Protein AF-A0A5N5F5A5-F1 (afdb_monomer)

Foldseek 3Di:
DQCDPDPVCRVVHFKDWDDKDKDACLVPVCVVLCWDFDADPVGDTDTDHDDDPCVVVVVVVVVVCVPPPCQLLVVLCVVPNCPDPCSVVSSVLLCLQVQVAAAQDWDWDWDADPSRMIMTTIMGGHHRGNDNPPNVVPSVCPPPPDPPPPPCCVVCVVVVDPPPPDDDDDCVVVPD

Organism: NCBI:txid2448454

Structure (mmCIF, N/CA/C/O backbone):
data_AF-A0A5N5F5A5-F1
#
_entry.id   AF-A0A5N5F5A5-F1
#
loop_
_atom_site.group_PDB
_atom_site.id
_atom_site.type_symbol
_atom_site.label_atom_id
_atom_site.label_alt_id
_atom_site.label_comp_id
_atom_site.label_asym_id
_atom_site.label_entity_id
_atom_site.label_seq_id
_atom_site.pdbx_PDB_ins_code
_atom_site.Cartn_x
_atom_site.Cartn_y
_atom_site.Cartn_z
_atom_site.occupancy
_atom_site.B_iso_or_equiv
_atom_site.auth_seq_id
_atom_site.auth_comp_id
_atom_site.auth_asym_id
_atom_site.auth_atom_id
_atom_site.pdbx_PDB_model_num
ATOM 1 N N . MET A 1 1 ? -4.852 -4.188 16.253 1.00 82.94 1 MET A N 1
ATOM 2 C CA . MET A 1 1 ? -4.417 -5.367 15.473 1.00 82.94 1 MET A CA 1
ATOM 3 C C . MET A 1 1 ? -4.987 -5.280 14.062 1.00 82.94 1 MET A C 1
ATOM 5 O O . MET A 1 1 ? -6.160 -4.967 13.916 1.00 82.94 1 MET A O 1
ATOM 9 N N . LEU A 1 2 ? -4.177 -5.497 13.022 1.00 88.19 2 LEU A N 1
ATOM 10 C CA . LEU A 1 2 ? -4.609 -5.286 11.635 1.00 88.19 2 LEU A CA 1
ATOM 11 C C . LEU A 1 2 ? -5.570 -6.385 11.146 1.00 88.19 2 LEU A C 1
ATOM 13 O O . LEU A 1 2 ? -6.682 -6.083 10.721 1.00 88.19 2 LEU A O 1
ATOM 17 N N . PHE A 1 3 ? -5.177 -7.649 11.290 1.00 91.38 3 PHE A N 1
ATOM 18 C CA . PHE A 1 3 ? -5.987 -8.842 11.024 1.00 91.38 3 PHE A CA 1
ATOM 19 C C . PHE A 1 3 ? -5.555 -9.975 11.968 1.00 91.38 3 PHE A C 1
ATOM 21 O O . PHE A 1 3 ? -4.498 -9.892 12.591 1.00 91.38 3 PHE A O 1
ATOM 28 N N . T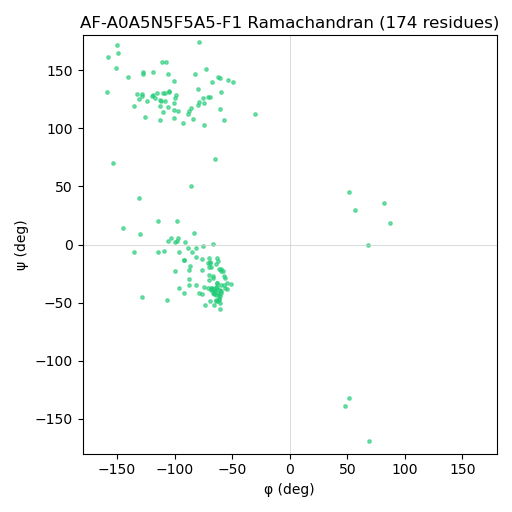HR A 1 4 ? -6.373 -11.021 12.097 1.00 92.19 4 THR A N 1
ATOM 29 C CA . THR A 1 4 ? -6.066 -12.204 12.916 1.00 92.19 4 THR A CA 1
ATOM 30 C C . THR A 1 4 ? -6.748 -13.449 12.362 1.00 92.19 4 THR A C 1
ATOM 32 O O . THR A 1 4 ? -7.810 -13.353 11.747 1.00 92.19 4 THR A O 1
ATOM 35 N N . ASN A 1 5 ? -6.154 -14.615 12.605 1.00 92.56 5 ASN A N 1
ATOM 36 C CA . ASN A 1 5 ? -6.784 -15.922 12.415 1.00 92.56 5 ASN A CA 1
ATOM 37 C C . ASN A 1 5 ? -7.380 -16.487 13.723 1.00 92.56 5 ASN A C 1
ATOM 39 O O . ASN A 1 5 ? -8.069 -17.504 13.683 1.00 92.56 5 ASN A O 1
ATOM 43 N N . ASN A 1 6 ? -7.156 -15.836 14.870 1.00 94.56 6 ASN A N 1
ATOM 44 C CA . ASN A 1 6 ? -7.717 -16.243 16.154 1.00 94.56 6 ASN A CA 1
ATOM 45 C C . ASN A 1 6 ? -9.125 -15.654 16.344 1.00 94.56 6 ASN A C 1
ATOM 47 O O . ASN A 1 6 ? -9.296 -14.436 16.432 1.00 94.56 6 ASN A O 1
ATOM 51 N N . ARG A 1 7 ? -10.138 -16.524 16.460 1.00 91.94 7 ARG A N 1
ATOM 52 C CA . ARG A 1 7 ? -11.545 -16.119 16.625 1.00 91.94 7 ARG A CA 1
ATOM 53 C C . ARG A 1 7 ? -11.785 -15.280 17.880 1.00 91.94 7 ARG A C 1
ATOM 55 O O . ARG A 1 7 ? -12.589 -14.356 17.826 1.00 91.94 7 ARG A O 1
ATOM 62 N N . THR A 1 8 ? -11.074 -15.539 18.980 1.00 96.19 8 THR A N 1
ATOM 63 C CA . THR A 1 8 ? -11.267 -14.779 20.229 1.00 96.19 8 THR A CA 1
ATOM 64 C C . THR A 1 8 ? -10.834 -13.319 20.083 1.00 96.19 8 THR A C 1
ATOM 66 O O . THR A 1 8 ? -11.400 -12.431 20.717 1.00 96.19 8 THR A O 1
ATOM 69 N N . LEU A 1 9 ? -9.893 -13.045 19.176 1.00 95.06 9 LEU A N 1
ATOM 70 C CA . LEU A 1 9 ? -9.369 -11.709 18.903 1.00 95.06 9 LEU A CA 1
ATOM 71 C C . LEU A 1 9 ? -10.034 -11.030 17.692 1.00 95.06 9 LEU A C 1
ATOM 73 O O . LEU A 1 9 ? -9.621 -9.936 17.304 1.00 95.06 9 LEU A O 1
ATOM 77 N N . GLN A 1 10 ? -11.070 -11.634 17.093 1.00 92.00 10 GLN A N 1
ATOM 78 C CA . GLN A 1 10 ? -11.734 -11.108 15.891 1.00 92.00 10 GLN A CA 1
ATOM 79 C C . GLN A 1 10 ? -12.221 -9.663 16.074 1.00 92.00 10 GLN A C 1
ATOM 81 O O . GLN A 1 10 ? -12.096 -8.849 15.161 1.00 92.00 10 GLN A O 1
ATOM 86 N N . HIS A 1 11 ? -12.726 -9.330 17.263 1.00 91.12 11 HIS A N 1
ATOM 87 C CA . HIS A 1 11 ? -13.224 -7.995 17.608 1.00 91.12 11 HIS A CA 1
ATOM 88 C C . HIS A 1 11 ? -12.145 -6.894 17.533 1.00 91.12 11 HIS A C 1
ATOM 90 O O . HIS A 1 11 ? -12.464 -5.714 17.389 1.00 91.12 11 HIS A O 1
ATOM 96 N N . GLN A 1 12 ? -10.861 -7.259 17.604 1.00 93.44 12 GLN A N 1
ATOM 97 C CA . GLN A 1 12 ? -9.744 -6.313 17.541 1.00 93.44 12 GLN A CA 1
ATOM 98 C C . GLN A 1 12 ? -9.206 -6.094 16.121 1.00 93.44 12 GLN A C 1
ATOM 100 O O . GLN A 1 12 ? -8.416 -5.164 15.919 1.00 93.44 12 GLN A O 1
ATOM 105 N N . ALA A 1 13 ? -9.585 -6.938 15.155 1.00 95.44 13 ALA A N 1
ATOM 106 C CA . ALA A 1 13 ? -9.135 -6.823 13.772 1.00 95.44 13 ALA A CA 1
ATOM 107 C C . ALA A 1 13 ? -9.699 -5.555 13.110 1.00 95.44 13 ALA A C 1
ATOM 109 O O . ALA A 1 13 ? -10.863 -5.197 13.294 1.00 95.44 13 ALA A O 1
ATOM 110 N N . LYS A 1 14 ? -8.867 -4.874 12.317 1.00 95.75 14 LYS A N 1
ATOM 111 C CA . LYS A 1 14 ? -9.276 -3.721 11.500 1.00 95.75 14 LYS A CA 1
ATOM 112 C C . LYS A 1 14 ? -9.801 -4.171 10.131 1.00 95.75 14 LYS A C 1
ATOM 114 O O . LYS A 1 14 ? -10.740 -3.573 9.611 1.00 95.75 14 LYS A O 1
ATOM 119 N N . LEU A 1 15 ? -9.221 -5.232 9.569 1.00 96.25 15 LEU A N 1
ATOM 120 C CA . LEU A 1 15 ? -9.485 -5.708 8.213 1.00 96.25 15 LEU A CA 1
ATOM 121 C C . LEU A 1 15 ? -9.850 -7.197 8.192 1.00 96.25 15 LEU A C 1
ATOM 123 O O . LEU A 1 15 ? -9.327 -7.996 8.971 1.00 96.25 15 LEU A O 1
ATOM 127 N N . LYS A 1 16 ? -10.701 -7.578 7.237 1.00 94.94 16 LYS A N 1
ATOM 128 C CA . LYS A 1 16 ? -11.018 -8.968 6.891 1.00 94.94 16 LYS A CA 1
ATOM 129 C C . LYS A 1 16 ? -10.621 -9.256 5.451 1.00 94.94 16 LYS A C 1
ATOM 131 O O . LYS A 1 16 ? -11.021 -8.533 4.541 1.00 94.94 16 LYS A O 1
ATOM 136 N N . LEU A 1 17 ? -9.860 -10.327 5.244 1.00 94.69 17 LEU A N 1
ATOM 137 C CA . LEU A 1 17 ? -9.525 -10.804 3.905 1.00 94.69 17 LEU A CA 1
ATOM 138 C C . LEU A 1 17 ? -10.783 -11.379 3.242 1.00 94.69 17 LEU A C 1
ATOM 140 O O . LEU A 1 17 ? -11.449 -12.235 3.827 1.00 94.69 17 LEU A O 1
ATOM 144 N N . LYS A 1 18 ? -11.112 -10.909 2.036 1.00 94.12 18 LYS A N 1
ATOM 145 C CA . LYS A 1 18 ? -12.242 -11.421 1.244 1.00 94.12 18 LYS A CA 1
ATOM 146 C C . LYS A 1 18 ? -11.757 -12.256 0.072 1.00 94.12 18 LYS A C 1
ATOM 148 O O . LYS A 1 18 ? -12.238 -13.367 -0.116 1.00 94.12 18 LYS A O 1
ATOM 153 N N . HIS A 1 19 ? -10.788 -11.732 -0.674 1.00 90.25 19 HIS A N 1
ATOM 154 C CA . HIS A 1 19 ? -10.215 -12.409 -1.832 1.00 90.25 19 HIS A CA 1
ATOM 155 C C . HIS A 1 19 ? -8.710 -12.184 -1.890 1.00 90.25 19 HIS A C 1
ATOM 157 O O . HIS A 1 19 ? -8.223 -11.099 -1.571 1.00 90.25 19 HIS A O 1
ATOM 163 N N . LEU A 1 20 ? -7.996 -13.214 -2.327 1.00 88.25 20 LEU A N 1
ATOM 164 C CA . LEU A 1 20 ? -6.569 -13.188 -2.601 1.00 88.25 20 LEU A CA 1
ATOM 165 C C . LEU A 1 20 ? -6.358 -13.905 -3.930 1.00 88.25 20 LEU A C 1
ATOM 167 O O . LEU A 1 20 ? -6.663 -15.089 -4.044 1.00 88.25 20 LEU A O 1
ATOM 171 N N . VAL A 1 21 ? -5.825 -13.194 -4.916 1.00 83.94 21 VAL A N 1
ATOM 172 C CA . VAL A 1 21 ? -5.371 -13.782 -6.174 1.00 83.94 21 VAL A CA 1
ATOM 173 C C . VAL A 1 21 ? -3.918 -13.395 -6.362 1.00 83.94 21 VAL A C 1
ATOM 175 O O . VAL A 1 21 ? -3.568 -12.213 -6.355 1.00 83.94 21 VAL A O 1
ATOM 178 N N . ARG A 1 22 ? -3.068 -14.404 -6.520 1.00 79.81 22 ARG A N 1
ATOM 179 C CA . ARG A 1 22 ? -1.652 -14.230 -6.812 1.00 79.81 22 ARG A CA 1
ATOM 180 C C . ARG A 1 22 ? -1.355 -14.836 -8.167 1.00 79.81 22 ARG A C 1
ATOM 182 O O . ARG A 1 22 ? -1.598 -16.020 -8.378 1.00 79.81 22 ARG A O 1
ATOM 189 N N . THR A 1 23 ? -0.766 -14.028 -9.032 1.00 72.50 23 THR A N 1
ATOM 190 C CA . THR A 1 23 ? -0.335 -14.443 -10.360 1.00 72.50 23 THR A CA 1
ATOM 191 C C . THR A 1 23 ? 1.181 -14.341 -10.439 1.00 72.50 23 THR A C 1
ATOM 193 O O . THR A 1 23 ? 1.779 -13.325 -10.073 1.00 72.50 23 THR A O 1
ATOM 196 N N . HIS A 1 24 ? 1.812 -15.415 -10.903 1.00 71.31 24 HIS A N 1
ATOM 197 C CA . HIS A 1 24 ? 3.245 -15.484 -11.144 1.00 71.31 24 HIS A CA 1
ATOM 198 C C . HIS A 1 24 ? 3.473 -15.922 -12.585 1.00 71.31 24 HIS A C 1
ATOM 200 O O . HIS A 1 24 ? 3.212 -17.074 -12.917 1.00 71.31 24 HIS A O 1
ATOM 206 N N . ILE A 1 25 ? 3.960 -15.010 -13.425 1.00 64.69 25 ILE A N 1
ATOM 207 C CA . ILE A 1 25 ? 4.274 -15.296 -14.834 1.00 64.69 25 ILE A CA 1
ATOM 208 C C . ILE A 1 25 ? 5.771 -15.182 -15.126 1.00 64.69 25 ILE A C 1
ATOM 210 O O . ILE A 1 25 ? 6.162 -15.041 -16.275 1.00 64.69 25 ILE A O 1
ATOM 214 N N . GLY A 1 26 ? 6.620 -15.271 -14.097 1.00 59.47 26 GLY A N 1
ATOM 215 C CA . GLY A 1 26 ? 8.073 -15.164 -14.255 1.00 59.47 26 GLY A CA 1
ATOM 216 C C . GLY A 1 26 ? 8.711 -16.257 -15.124 1.00 59.47 26 GLY A C 1
ATOM 217 O O . GLY A 1 26 ? 9.851 -16.094 -15.527 1.00 59.47 26 GLY A O 1
ATOM 218 N N . SER A 1 27 ? 7.992 -17.347 -15.416 1.00 66.56 27 SER A N 1
ATOM 219 C CA . SER A 1 27 ? 8.418 -18.421 -16.328 1.00 66.56 27 SER A CA 1
ATOM 220 C C . SER A 1 27 ? 7.844 -18.293 -17.743 1.00 66.56 27 SER A C 1
ATOM 222 O O . SER A 1 27 ? 7.992 -19.208 -18.542 1.00 66.56 27 SER A O 1
ATOM 224 N N . SER A 1 28 ? 7.087 -17.233 -18.032 1.00 59.84 28 SER A N 1
ATOM 225 C CA . SER A 1 28 ? 6.534 -16.996 -19.362 1.00 59.84 28 SER A CA 1
ATOM 226 C C . SER A 1 28 ? 7.558 -16.233 -20.182 1.00 59.84 28 SER A C 1
ATOM 228 O O . SER A 1 28 ? 7.805 -15.064 -19.886 1.00 59.84 28 SER A O 1
ATOM 230 N N . ASP A 1 29 ? 8.085 -16.850 -21.236 1.00 63.00 29 ASP A N 1
ATOM 231 C CA . ASP A 1 29 ? 9.015 -16.189 -22.158 1.00 63.00 29 ASP A CA 1
ATOM 232 C C . ASP A 1 29 ? 8.395 -14.913 -22.731 1.00 63.00 29 ASP A C 1
ATOM 234 O O . ASP A 1 29 ? 9.036 -13.878 -22.757 1.00 63.00 29 ASP A O 1
ATOM 238 N N . LYS A 1 30 ? 7.087 -14.910 -23.018 1.00 55.66 30 LYS A N 1
ATOM 239 C CA . LYS A 1 30 ? 6.364 -13.699 -23.452 1.00 55.66 30 LYS A CA 1
ATOM 240 C C . LYS A 1 30 ? 6.343 -12.582 -22.404 1.00 55.66 30 LYS A C 1
ATOM 242 O O . LYS A 1 30 ? 6.286 -11.413 -22.765 1.00 55.66 30 LYS A O 1
ATOM 247 N N . ALA A 1 31 ? 6.306 -12.924 -21.114 1.00 54.09 31 ALA A N 1
ATOM 248 C CA . ALA A 1 31 ? 6.349 -11.941 -20.030 1.00 54.09 31 ALA A CA 1
ATOM 249 C C . ALA A 1 31 ? 7.785 -11.492 -19.743 1.00 54.09 31 ALA A C 1
ATOM 251 O O . ALA A 1 31 ? 8.004 -10.327 -19.446 1.00 54.09 31 ALA A O 1
ATOM 252 N N . TYR A 1 32 ? 8.756 -12.395 -19.874 1.00 52.00 32 TYR A N 1
ATOM 253 C CA . TYR A 1 32 ? 10.173 -12.062 -19.847 1.00 52.00 32 TYR A CA 1
ATOM 254 C C . TYR A 1 32 ? 10.505 -11.092 -20.988 1.00 52.00 32 TYR A C 1
ATOM 256 O O . TYR A 1 32 ? 10.994 -9.999 -20.739 1.00 52.00 32 TYR A O 1
ATOM 264 N N . GLU A 1 33 ? 10.100 -11.418 -22.214 1.00 53.03 33 GLU A N 1
ATOM 265 C CA . GLU A 1 33 ? 10.315 -10.637 -23.432 1.0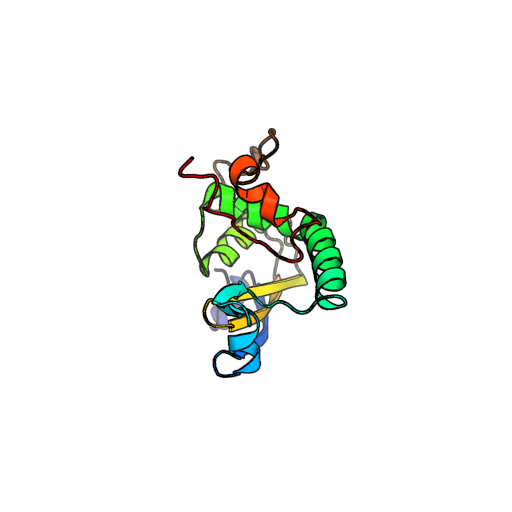0 53.03 33 GLU A CA 1
ATOM 266 C C . GLU A 1 33 ? 9.505 -9.335 -23.502 1.00 53.03 33 GLU A C 1
ATOM 268 O O . GLU A 1 33 ? 9.764 -8.495 -24.365 1.00 53.03 33 GLU A O 1
ATOM 273 N N . CYS A 1 34 ? 8.526 -9.122 -22.614 1.00 50.00 34 CYS A N 1
ATOM 274 C CA . CYS A 1 34 ? 7.696 -7.918 -22.678 1.00 50.00 34 CYS A CA 1
ATOM 275 C C . CYS A 1 34 ? 8.467 -6.647 -22.305 1.00 50.00 34 CYS A C 1
ATOM 277 O O . CYS A 1 34 ? 7.962 -5.552 -22.531 1.00 50.00 34 CYS A O 1
ATOM 279 N N . CYS A 1 35 ? 9.643 -6.778 -21.684 1.00 46.34 35 CYS A N 1
ATOM 280 C CA . CYS A 1 35 ? 10.524 -5.661 -21.371 1.00 46.34 35 CYS A CA 1
ATOM 281 C C . CYS A 1 35 ? 11.979 -6.147 -21.288 1.00 46.34 35 CYS A C 1
ATOM 283 O O . CYS A 1 35 ? 12.561 -6.230 -20.206 1.00 46.34 35 CYS A O 1
ATOM 285 N N . ILE A 1 36 ? 12.551 -6.499 -22.439 1.00 46.38 36 ILE A N 1
ATOM 286 C CA . ILE A 1 36 ? 13.969 -6.860 -22.580 1.00 46.38 36 ILE A CA 1
ATOM 287 C C . ILE A 1 36 ? 14.683 -5.899 -23.519 1.00 46.38 36 ILE A C 1
ATOM 289 O O . ILE A 1 36 ? 14.088 -5.348 -24.450 1.00 46.38 36 ILE A O 1
ATOM 293 N N . GLN A 1 37 ? 15.967 -5.706 -23.234 1.00 52.06 37 GLN A N 1
ATOM 294 C CA . GLN A 1 37 ? 16.895 -4.988 -24.088 1.00 52.06 37 GLN A CA 1
ATOM 295 C C . GLN A 1 37 ? 17.339 -5.945 -25.202 1.00 52.06 37 GLN A C 1
ATOM 297 O O . GLN A 1 37 ? 17.859 -7.021 -24.9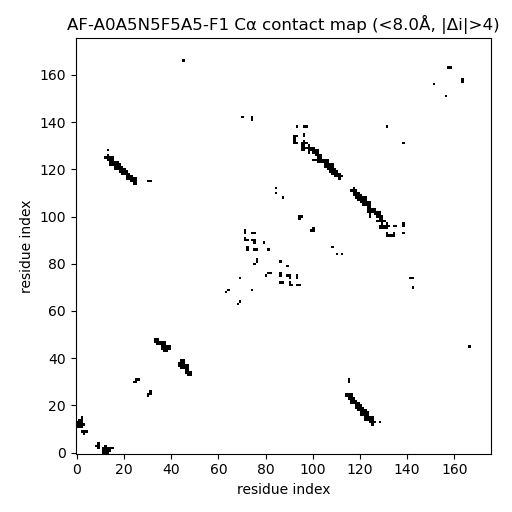18 1.00 52.06 37 GLN A O 1
ATOM 302 N N . LEU A 1 38 ? 17.080 -5.585 -26.452 1.00 53.69 38 LEU A N 1
ATOM 303 C CA . LEU A 1 38 ? 17.397 -6.364 -27.645 1.00 53.69 38 LEU A CA 1
ATOM 304 C C . LEU A 1 38 ? 18.186 -5.504 -28.622 1.00 53.69 38 LEU A C 1
ATOM 306 O O . LEU A 1 38 ? 17.949 -4.305 -28.724 1.00 53.69 38 LEU A O 1
ATOM 310 N N . GLU A 1 39 ? 19.095 -6.135 -29.349 1.00 60.06 39 GLU A N 1
ATOM 311 C CA . GLU A 1 39 ? 19.836 -5.515 -30.441 1.00 60.06 39 GLU A CA 1
ATOM 312 C C . GLU A 1 39 ? 18.961 -5.487 -31.706 1.00 60.06 39 GLU A C 1
ATOM 314 O O . GLU A 1 39 ? 18.270 -6.464 -32.015 1.00 60.06 39 GLU A O 1
ATOM 319 N N . ASP A 1 40 ? 18.909 -4.347 -32.392 1.00 57.03 40 ASP A N 1
ATOM 320 C CA . ASP A 1 40 ? 18.217 -4.212 -33.669 1.00 57.03 40 ASP A CA 1
ATOM 321 C C . ASP A 1 40 ? 19.045 -4.785 -34.832 1.00 57.03 40 ASP A C 1
ATOM 323 O O . ASP A 1 40 ? 20.197 -5.188 -34.679 1.00 57.03 40 ASP A O 1
ATOM 327 N N . GLU A 1 41 ? 18.448 -4.824 -36.024 1.00 60.09 41 GLU A N 1
ATOM 328 C CA . GLU A 1 41 ? 19.088 -5.352 -37.240 1.00 60.09 41 GLU A CA 1
ATOM 329 C C . GLU A 1 41 ? 20.336 -4.559 -37.673 1.00 60.09 41 GLU A C 1
ATOM 331 O O . GLU A 1 41 ? 21.079 -5.001 -38.545 1.00 60.09 41 GLU A O 1
ATOM 336 N N . SER A 1 42 ? 20.571 -3.387 -37.079 1.00 62.84 42 SER A N 1
ATOM 337 C CA . SER A 1 42 ? 21.735 -2.535 -37.323 1.00 62.84 42 SER A CA 1
ATOM 338 C C . SER A 1 42 ? 22.789 -2.621 -36.209 1.00 62.84 42 SER A C 1
ATOM 340 O O . SER A 1 42 ? 23.776 -1.889 -36.271 1.00 62.84 42 SER A O 1
ATOM 342 N N . GLY A 1 43 ? 22.619 -3.510 -35.222 1.00 60.19 43 GLY A N 1
ATOM 343 C CA . GLY A 1 43 ? 23.584 -3.724 -34.139 1.00 60.19 43 GLY A CA 1
ATOM 344 C C . GLY A 1 43 ? 23.409 -2.802 -32.923 1.00 60.19 43 GLY A C 1
ATOM 345 O O . GLY A 1 43 ? 24.344 -2.615 -32.146 1.00 60.19 43 GLY A O 1
ATOM 346 N N . TYR A 1 44 ? 22.245 -2.165 -32.746 1.00 46.78 44 TYR A N 1
ATOM 347 C CA . TYR A 1 44 ? 22.011 -1.225 -31.641 1.00 46.78 44 TYR A CA 1
ATOM 348 C C . TYR A 1 44 ? 21.032 -1.769 -30.594 1.00 46.78 44 TYR A C 1
ATOM 350 O O . TYR A 1 44 ? 19.926 -2.197 -30.909 1.00 46.78 44 TYR A O 1
ATOM 358 N N . LEU A 1 45 ? 21.407 -1.699 -29.314 1.00 46.38 45 LEU A N 1
ATOM 359 C CA . LEU A 1 45 ? 20.590 -2.158 -28.179 1.00 46.38 45 LEU A CA 1
ATOM 360 C C . LEU A 1 45 ? 19.428 -1.194 -27.841 1.00 46.38 45 LEU A C 1
ATOM 362 O O . LEU A 1 45 ? 19.660 -0.026 -27.529 1.00 46.38 45 LEU A O 1
ATOM 366 N N . GLY A 1 46 ? 18.187 -1.697 -27.785 1.00 46.25 46 GLY A N 1
ATOM 367 C CA . GLY A 1 46 ? 16.967 -0.958 -27.415 1.00 46.25 46 GLY A CA 1
ATOM 368 C C . GLY A 1 46 ? 15.879 -1.821 -26.745 1.00 46.25 46 GLY A C 1
ATOM 369 O O . GLY A 1 46 ? 15.996 -3.037 -26.670 1.00 46.25 46 GLY A O 1
ATOM 370 N N . PHE A 1 47 ? 14.804 -1.212 -26.224 1.00 45.44 47 PHE A N 1
ATOM 371 C CA . PHE A 1 47 ? 13.712 -1.919 -25.519 1.00 45.44 47 PHE A CA 1
ATOM 372 C C . PHE A 1 47 ? 12.444 -2.037 -26.386 1.00 45.44 47 PHE A C 1
ATOM 374 O O . PHE A 1 47 ? 11.972 -1.046 -26.947 1.00 45.44 47 PHE A O 1
ATOM 381 N N . ARG A 1 48 ? 11.849 -3.237 -26.477 1.00 43.22 48 ARG A N 1
ATOM 382 C CA . ARG A 1 48 ? 10.656 -3.519 -27.305 1.00 43.22 48 ARG A CA 1
ATOM 383 C C . ARG A 1 48 ? 9.359 -3.456 -26.481 1.00 43.22 48 ARG A C 1
ATOM 385 O O . ARG A 1 48 ? 9.127 -4.310 -25.637 1.00 43.22 48 ARG A O 1
ATOM 392 N N . LEU A 1 49 ? 8.471 -2.499 -26.779 1.00 50.28 49 LEU A N 1
ATOM 393 C CA . LEU A 1 49 ? 7.109 -2.399 -26.215 1.00 50.28 49 LEU A CA 1
ATOM 394 C C . LEU A 1 49 ? 6.074 -2.189 -27.346 1.00 50.28 49 LEU A C 1
ATOM 396 O O . LEU A 1 49 ? 6.220 -1.275 -28.156 1.00 50.28 49 LEU A O 1
ATOM 400 N N . THR A 1 50 ? 5.035 -3.033 -27.438 1.00 48.72 50 THR A N 1
ATOM 401 C CA . THR A 1 50 ? 4.014 -3.038 -28.523 1.00 48.72 50 THR A CA 1
ATOM 402 C C . THR A 1 50 ? 2.884 -2.008 -28.310 1.00 48.72 50 THR A C 1
ATOM 404 O O . THR A 1 50 ? 2.507 -1.745 -27.169 1.00 48.72 50 THR A O 1
ATOM 407 N N . LYS A 1 51 ? 2.330 -1.417 -29.391 1.00 45.66 51 LYS A N 1
ATOM 408 C CA . LYS A 1 51 ? 2.152 0.055 -29.451 1.00 45.66 51 LYS A CA 1
ATOM 409 C C . LYS A 1 51 ? 0.772 0.751 -29.376 1.00 45.66 51 LYS A C 1
ATOM 411 O O . LYS A 1 51 ? 0.821 1.968 -29.256 1.00 45.66 51 LYS A O 1
ATOM 416 N N . HIS A 1 52 ? -0.426 0.143 -29.358 1.00 40.75 52 HIS A N 1
ATOM 417 C CA . HIS A 1 52 ? -1.659 0.989 -29.422 1.00 40.75 52 HIS A CA 1
ATOM 418 C C . HIS A 1 52 ? -2.738 0.752 -28.350 1.00 40.75 52 HIS A C 1
ATOM 420 O O . HIS A 1 52 ? -3.182 1.716 -27.727 1.00 40.75 52 HIS A O 1
ATOM 426 N N . LEU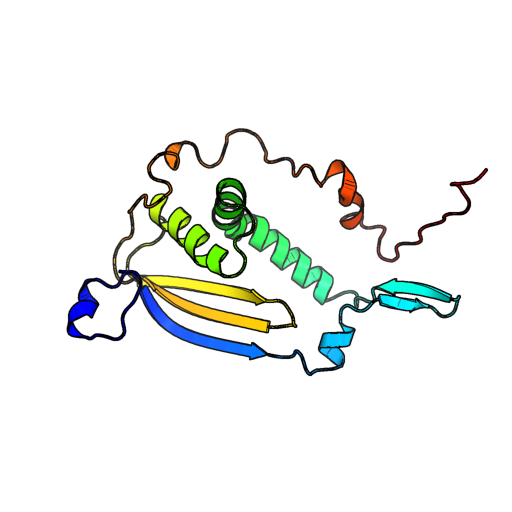 A 1 53 ? -3.109 -0.493 -28.036 1.00 38.28 53 LEU A N 1
ATOM 427 C CA . LEU A 1 53 ? -4.127 -0.768 -27.007 1.00 38.28 53 LEU A CA 1
ATOM 428 C C . LEU A 1 53 ? -3.583 -0.603 -25.579 1.00 38.28 53 LEU A C 1
ATOM 430 O O . LEU A 1 53 ? -4.218 0.004 -24.723 1.00 38.28 53 LEU A O 1
ATOM 434 N N . THR A 1 54 ? -2.370 -1.093 -25.341 1.00 48.00 54 THR A N 1
ATOM 435 C CA . THR A 1 54 ? -1.633 -0.935 -24.082 1.00 48.00 54 THR A CA 1
ATOM 436 C C . THR A 1 54 ? -1.306 0.521 -23.796 1.00 48.00 54 THR A C 1
ATOM 438 O O . THR A 1 54 ? -1.394 0.921 -22.646 1.00 48.00 54 THR A O 1
ATOM 441 N N . LYS A 1 55 ? -0.990 1.332 -24.816 1.00 44.41 55 LYS A N 1
ATOM 442 C CA . LYS A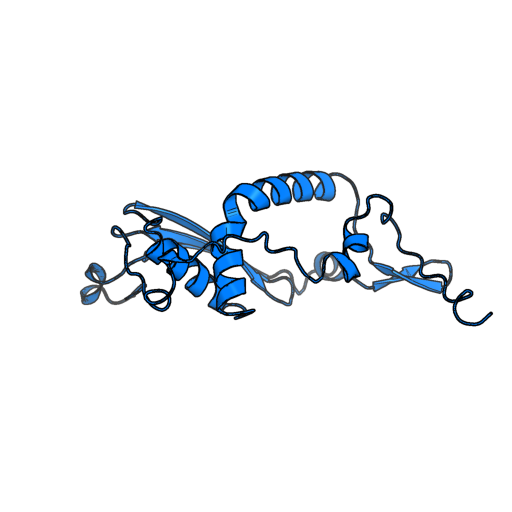 1 55 ? -0.692 2.761 -24.640 1.00 44.41 55 LYS A CA 1
ATOM 443 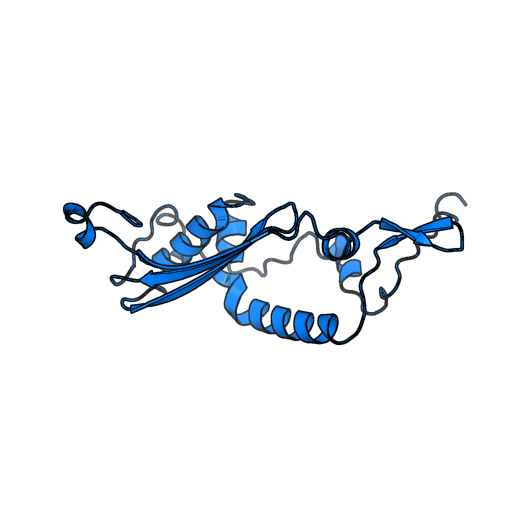C C . LYS A 1 55 ? -1.945 3.542 -24.239 1.00 44.41 55 LYS A C 1
ATOM 445 O O . LYS A 1 55 ? -1.907 4.245 -23.241 1.00 44.41 55 LYS A O 1
ATOM 450 N N . ALA A 1 56 ? -3.071 3.359 -24.932 1.00 40.94 56 ALA A N 1
ATOM 451 C CA . ALA A 1 56 ? -4.329 4.021 -24.575 1.00 40.94 56 ALA A CA 1
ATOM 452 C C . ALA A 1 56 ? -4.881 3.545 -23.218 1.00 40.94 56 ALA A C 1
ATOM 454 O O . ALA A 1 56 ? -5.279 4.367 -22.395 1.00 40.94 56 ALA A O 1
ATOM 455 N N . ALA A 1 57 ? -4.841 2.236 -22.942 1.00 43.16 57 ALA A N 1
ATOM 456 C CA . ALA A 1 57 ? -5.248 1.683 -21.652 1.00 43.16 57 ALA A CA 1
ATOM 457 C C . ALA A 1 57 ? -4.316 2.129 -20.517 1.00 43.16 57 ALA A C 1
ATOM 459 O O . ALA A 1 57 ? -4.801 2.479 -19.448 1.00 43.16 57 ALA A O 1
ATOM 460 N N . ALA A 1 58 ? -3.000 2.180 -20.743 1.00 49.81 58 ALA A N 1
ATOM 461 C CA . ALA A 1 58 ? -2.039 2.686 -19.768 1.00 49.81 58 ALA A CA 1
ATOM 462 C C . ALA A 1 58 ? -2.186 4.191 -19.554 1.00 49.81 58 ALA A C 1
ATOM 464 O O . ALA A 1 58 ? -2.080 4.621 -18.415 1.00 49.81 58 ALA A O 1
ATOM 465 N N . ILE A 1 59 ? -2.471 4.988 -20.587 1.00 49.41 59 ILE A N 1
ATOM 466 C CA . ILE A 1 59 ? -2.738 6.427 -20.451 1.00 49.41 59 ILE A CA 1
ATOM 467 C C . ILE A 1 59 ? -4.024 6.641 -19.655 1.00 49.41 59 ILE A C 1
ATOM 469 O O . ILE A 1 59 ? -3.986 7.307 -18.628 1.00 49.41 59 ILE A O 1
ATOM 473 N N . ALA A 1 60 ? -5.135 6.007 -20.038 1.00 41.31 60 ALA A N 1
ATOM 474 C CA . ALA A 1 60 ? -6.398 6.114 -19.308 1.00 41.31 60 ALA A CA 1
ATOM 475 C C . ALA A 1 60 ? -6.276 5.598 -17.863 1.00 41.31 60 ALA A C 1
ATOM 477 O O . ALA A 1 60 ? -6.801 6.204 -16.931 1.00 41.31 60 ALA A O 1
ATOM 478 N N . PHE A 1 61 ? -5.543 4.506 -17.643 1.00 48.78 61 PHE A N 1
ATOM 479 C CA . PHE A 1 61 ? -5.227 3.996 -16.311 1.00 48.78 61 PHE A CA 1
ATOM 480 C C . PHE A 1 61 ? -4.331 4.960 -15.531 1.00 48.78 61 PHE A C 1
ATOM 482 O O . PHE A 1 61 ? -4.594 5.204 -14.363 1.00 48.78 61 PHE A O 1
ATOM 489 N N . THR A 1 62 ? -3.323 5.558 -16.164 1.00 49.25 62 THR A N 1
ATOM 490 C CA . THR A 1 62 ? -2.411 6.531 -15.545 1.00 49.25 62 THR A CA 1
ATOM 491 C C . THR A 1 62 ? -3.141 7.813 -15.174 1.00 49.25 62 THR A C 1
ATOM 493 O O . THR A 1 62 ? -2.930 8.300 -14.074 1.00 49.25 62 THR A O 1
ATOM 496 N N . MET A 1 63 ? -4.039 8.322 -16.019 1.00 49.41 63 MET A N 1
ATOM 497 C CA . MET A 1 63 ? -4.876 9.491 -15.722 1.00 49.41 63 MET A CA 1
ATOM 498 C C . MET A 1 63 ? -5.826 9.199 -14.553 1.00 49.41 63 MET A C 1
ATOM 500 O O . MET A 1 63 ? -5.842 9.924 -13.563 1.00 49.41 63 MET A O 1
ATOM 504 N N . ASN A 1 64 ? -6.520 8.057 -14.583 1.00 46.75 64 ASN A N 1
ATOM 505 C CA . ASN A 1 64 ? -7.373 7.633 -13.470 1.00 46.75 64 ASN A CA 1
ATOM 506 C C . ASN A 1 64 ? -6.571 7.394 -12.177 1.00 46.75 64 ASN A C 1
ATOM 508 O O . ASN A 1 64 ? -7.015 7.754 -11.088 1.00 46.75 64 ASN A O 1
ATOM 512 N N . LEU A 1 65 ? -5.369 6.818 -12.271 1.00 49.56 65 LEU A N 1
ATOM 513 C CA . LEU A 1 65 ? -4.461 6.651 -11.140 1.00 49.56 65 LEU A CA 1
ATOM 514 C C . LEU A 1 65 ? -3.873 7.977 -10.663 1.00 49.56 65 LEU A C 1
ATOM 516 O O . LEU A 1 65 ? -3.591 8.054 -9.477 1.00 49.56 65 LEU A O 1
ATOM 520 N N . GLN A 1 66 ? -3.671 8.980 -11.521 1.00 50.28 66 GLN A N 1
ATOM 521 C CA . GLN A 1 66 ? -3.198 10.326 -11.170 1.00 50.28 66 GLN A CA 1
ATOM 522 C C . GLN A 1 66 ? -4.227 11.094 -10.334 1.00 50.28 66 GLN A C 1
ATOM 524 O O . GLN A 1 66 ? -3.838 11.874 -9.465 1.00 50.28 66 GLN A O 1
ATOM 529 N N . ASP A 1 67 ? -5.511 10.802 -10.510 1.00 51.28 67 ASP A N 1
ATOM 530 C CA . ASP A 1 67 ? -6.572 11.406 -9.706 1.00 51.28 67 ASP A CA 1
ATOM 531 C C . ASP A 1 67 ? -6.916 10.574 -8.461 1.00 51.28 67 ASP A C 1
ATOM 533 O O . ASP A 1 67 ? -7.076 11.116 -7.361 1.00 51.28 67 ASP A O 1
ATOM 537 N N . LEU A 1 68 ? -6.982 9.244 -8.592 1.00 48.59 68 LEU A N 1
ATOM 538 C CA . LEU A 1 68 ? -7.532 8.361 -7.554 1.00 48.59 68 LEU A CA 1
ATOM 539 C C . LEU A 1 68 ? -6.475 7.749 -6.622 1.00 48.59 68 LEU A C 1
ATOM 541 O O . LEU A 1 68 ? -6.720 7.613 -5.420 1.00 48.59 68 LEU A O 1
ATOM 545 N N . ALA A 1 69 ? -5.301 7.382 -7.140 1.00 50.62 69 ALA A N 1
ATOM 546 C CA . ALA A 1 69 ? -4.301 6.608 -6.410 1.00 50.62 69 ALA A CA 1
ATOM 547 C C . ALA A 1 69 ? -3.120 7.380 -5.788 1.00 50.62 69 ALA A C 1
ATOM 549 O O . ALA A 1 69 ? -2.551 6.857 -4.822 1.00 50.62 69 ALA A O 1
ATOM 550 N N . PRO A 1 70 ? -2.689 8.590 -6.207 1.00 57.66 70 PRO A N 1
ATOM 551 C CA . PRO A 1 70 ? -1.353 9.017 -5.836 1.00 57.66 70 PRO A CA 1
ATOM 552 C C . PRO A 1 70 ? -1.339 9.712 -4.496 1.00 57.66 70 PRO A C 1
ATOM 554 O O . PRO A 1 70 ? -0.280 9.773 -3.901 1.00 57.66 70 PRO A O 1
ATOM 557 N N . LYS A 1 71 ? -2.451 10.257 -3.991 1.00 71.25 71 LYS A N 1
ATOM 558 C CA . LYS A 1 71 ? -2.380 11.016 -2.738 1.00 71.25 71 LYS A CA 1
ATOM 559 C C . LYS A 1 71 ? -1.883 10.102 -1.606 1.00 71.25 71 LYS A C 1
ATOM 561 O O . LYS A 1 71 ? -0.823 10.392 -1.070 1.00 71.25 71 LYS A O 1
ATOM 566 N N . PRO A 1 72 ? -2.499 8.943 -1.312 1.00 83.75 72 PRO A N 1
ATOM 567 C CA . PRO A 1 72 ? -1.978 8.066 -0.267 1.00 83.75 72 PRO A CA 1
ATOM 568 C C . PRO A 1 72 ? -0.595 7.479 -0.562 1.00 83.75 72 PRO A C 1
ATOM 570 O O . PRO A 1 72 ? 0.294 7.569 0.281 1.00 83.75 72 PRO A O 1
ATOM 573 N N . SER A 1 73 ? -0.385 6.913 -1.756 1.00 81.25 73 SER A N 1
ATOM 574 C CA . SER A 1 73 ? 0.877 6.237 -2.078 1.00 81.25 73 SER A CA 1
ATOM 575 C C . SER A 1 73 ? 2.046 7.207 -2.255 1.00 81.25 73 SER A C 1
ATOM 577 O O . SER A 1 73 ? 3.143 6.908 -1.793 1.00 81.25 73 SER A O 1
ATOM 579 N N . ARG A 1 74 ? 1.835 8.396 -2.842 1.00 79.56 74 ARG A N 1
ATOM 580 C CA . ARG A 1 74 ? 2.865 9.448 -2.898 1.00 79.56 74 ARG A CA 1
ATOM 581 C C . ARG A 1 74 ? 3.143 10.018 -1.519 1.00 79.56 74 ARG A C 1
ATOM 583 O O . ARG A 1 74 ? 4.300 10.290 -1.247 1.00 79.56 74 ARG A O 1
ATOM 590 N N . MET A 1 75 ? 2.141 10.196 -0.650 1.00 86.12 75 MET A N 1
ATOM 591 C CA . MET A 1 75 ? 2.410 10.700 0.703 1.00 86.12 75 MET A CA 1
ATOM 592 C C . MET A 1 75 ? 3.187 9.671 1.531 1.00 86.12 75 MET A C 1
ATOM 594 O O . MET A 1 75 ? 4.130 10.039 2.228 1.00 86.12 75 MET A O 1
ATOM 598 N N . ALA A 1 76 ? 2.863 8.380 1.398 1.00 87.56 76 ALA A N 1
ATOM 599 C CA . ALA A 1 76 ? 3.645 7.309 2.007 1.00 87.56 76 ALA A CA 1
ATOM 600 C C . ALA A 1 76 ? 5.088 7.281 1.471 1.00 87.56 76 ALA A C 1
ATOM 602 O O . ALA A 1 76 ? 6.027 7.248 2.262 1.00 87.56 76 ALA A O 1
ATOM 603 N N . LEU A 1 77 ? 5.274 7.368 0.148 1.00 84.44 77 LEU A N 1
ATOM 604 C CA . LEU A 1 77 ? 6.599 7.423 -0.478 1.00 84.44 77 LEU A CA 1
ATOM 605 C C . LEU A 1 77 ? 7.388 8.670 -0.056 1.00 84.44 77 LEU A C 1
ATOM 607 O O . LEU A 1 77 ? 8.569 8.567 0.252 1.00 84.44 77 LEU A O 1
ATOM 611 N N . HIS A 1 78 ? 6.740 9.833 -0.007 1.00 84.88 78 HIS A N 1
ATOM 612 C CA . HIS A 1 78 ? 7.349 11.088 0.427 1.00 84.88 78 HIS A CA 1
ATOM 613 C C . HIS A 1 78 ? 7.849 11.001 1.871 1.00 84.88 78 HIS A C 1
ATOM 615 O O . HIS A 1 78 ? 8.954 11.439 2.171 1.00 84.88 78 HIS A O 1
ATOM 621 N N . ARG A 1 79 ? 7.049 10.422 2.774 1.00 87.06 79 ARG A N 1
ATOM 622 C CA . ARG A 1 79 ? 7.390 10.364 4.200 1.00 87.06 79 ARG A CA 1
ATOM 623 C C . ARG A 1 79 ? 8.401 9.273 4.543 1.00 87.06 79 ARG A C 1
ATOM 625 O O . ARG A 1 79 ? 9.248 9.497 5.409 1.00 87.06 79 ARG A O 1
ATOM 632 N N . PHE A 1 80 ? 8.247 8.092 3.946 1.00 87.38 80 PHE A N 1
ATOM 633 C CA . PHE A 1 80 ? 8.939 6.866 4.363 1.00 87.38 80 PHE A CA 1
ATOM 634 C C . PHE A 1 80 ? 9.922 6.327 3.318 1.00 87.38 80 PHE A C 1
ATOM 636 O O . PHE A 1 80 ? 10.639 5.369 3.597 1.00 87.38 80 PHE A O 1
ATOM 643 N N . GLY A 1 81 ? 9.970 6.915 2.121 1.00 85.75 81 GLY A N 1
ATOM 644 C CA . GLY A 1 81 ? 10.766 6.396 1.015 1.00 85.75 81 GLY A CA 1
ATOM 645 C C . GLY A 1 81 ? 10.230 5.072 0.463 1.00 85.75 81 GLY A C 1
ATOM 646 O O . GLY A 1 81 ? 9.110 4.637 0.752 1.00 85.75 81 GLY A O 1
ATOM 647 N N . ASN A 1 82 ? 11.032 4.432 -0.391 1.00 85.50 82 ASN A N 1
ATOM 648 C CA . ASN A 1 82 ? 10.692 3.128 -0.948 1.00 85.50 82 ASN A CA 1
ATOM 649 C C . ASN A 1 82 ? 10.878 2.040 0.119 1.00 85.50 82 ASN A C 1
ATOM 651 O O . ASN A 1 82 ? 11.991 1.594 0.382 1.00 85.50 82 ASN A O 1
ATOM 655 N N . THR A 1 83 ? 9.769 1.586 0.698 1.00 87.94 83 THR A N 1
ATOM 656 C CA . THR A 1 83 ? 9.732 0.501 1.692 1.00 87.94 83 THR A CA 1
ATOM 657 C C . THR A 1 83 ? 9.370 -0.854 1.070 1.00 87.94 83 THR A C 1
ATOM 659 O O . THR A 1 83 ? 8.949 -1.783 1.764 1.00 87.94 83 THR A O 1
ATOM 662 N N . SER A 1 84 ? 9.540 -0.991 -0.253 1.00 86.50 84 SER A N 1
ATOM 663 C CA . SER A 1 84 ? 9.243 -2.204 -1.017 1.00 86.50 84 SER A CA 1
ATOM 664 C C . SER A 1 84 ? 7.817 -2.705 -0.724 1.00 86.50 84 SER A C 1
ATOM 666 O O . SER A 1 84 ? 6.862 -1.926 -0.717 1.00 86.50 84 SER A O 1
ATOM 668 N N . ALA A 1 85 ? 7.649 -3.996 -0.439 1.00 82.06 85 ALA A N 1
ATOM 669 C CA . ALA A 1 85 ? 6.356 -4.610 -0.149 1.00 82.06 85 ALA A CA 1
ATOM 670 C C . ALA A 1 85 ? 5.631 -4.013 1.076 1.00 82.06 85 ALA A C 1
ATOM 672 O O . ALA A 1 85 ? 4.410 -4.136 1.173 1.00 82.06 85 ALA A O 1
ATOM 673 N N . ALA A 1 86 ? 6.339 -3.349 2.000 1.00 88.69 86 ALA A N 1
ATOM 674 C CA . ALA A 1 86 ? 5.717 -2.719 3.164 1.00 88.69 86 ALA 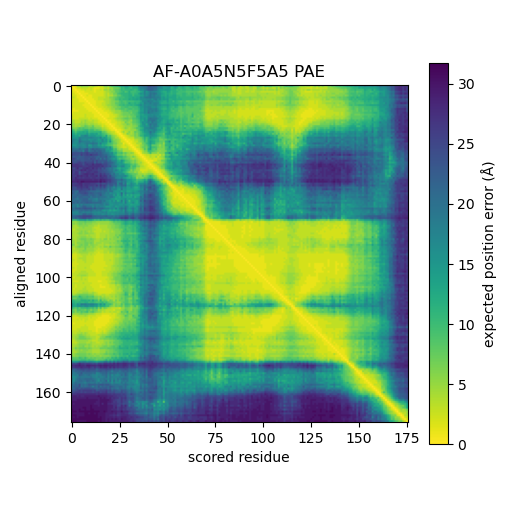A CA 1
ATOM 675 C C . ALA A 1 86 ? 4.994 -1.401 2.827 1.00 88.69 86 ALA A C 1
ATOM 677 O O . ALA A 1 86 ? 4.178 -0.934 3.626 1.00 88.69 86 ALA A O 1
ATOM 678 N N . GLY A 1 87 ? 5.210 -0.837 1.631 1.00 88.56 87 GLY A N 1
ATOM 679 C CA . GLY A 1 87 ? 4.588 0.417 1.192 1.00 88.56 87 GLY A CA 1
ATOM 680 C C . GLY A 1 87 ? 3.056 0.399 1.227 1.00 88.56 87 GLY A C 1
ATOM 681 O O . GLY A 1 87 ? 2.430 1.436 1.466 1.00 88.56 87 GLY A O 1
ATOM 682 N N . PHE A 1 88 ? 2.436 -0.779 1.088 1.00 89.44 88 PHE A N 1
ATOM 683 C CA . PHE A 1 88 ? 0.988 -0.953 1.254 1.00 89.44 88 PHE A CA 1
ATOM 684 C C . PHE A 1 88 ? 0.498 -0.557 2.642 1.00 89.44 88 PHE A C 1
ATOM 686 O O . PHE A 1 88 ? -0.540 0.091 2.770 1.00 89.44 88 PHE A O 1
ATOM 693 N N . TRP A 1 89 ? 1.248 -0.920 3.679 1.00 92.12 89 TRP A N 1
ATOM 694 C CA . TRP A 1 89 ? 0.858 -0.673 5.061 1.00 92.12 89 TRP A CA 1
ATOM 695 C C . TRP A 1 89 ? 1.032 0.793 5.438 1.00 92.12 89 TRP A C 1
ATOM 697 O O . TRP A 1 89 ? 0.164 1.347 6.104 1.00 92.12 89 TRP A O 1
ATOM 707 N N . TYR A 1 90 ? 2.075 1.455 4.933 1.00 93.00 90 TYR A N 1
ATOM 708 C CA . TYR A 1 90 ? 2.236 2.903 5.095 1.00 93.00 90 TYR A CA 1
ATOM 709 C C . TYR A 1 90 ? 1.172 3.696 4.330 1.00 93.00 90 TYR A C 1
ATOM 711 O O . TYR A 1 90 ? 0.643 4.679 4.846 1.00 93.00 90 TYR A O 1
ATOM 719 N N . THR A 1 91 ? 0.794 3.233 3.135 1.00 91.81 91 THR A N 1
ATOM 720 C CA . THR A 1 91 ? -0.320 3.812 2.368 1.00 91.81 91 THR A CA 1
ATOM 721 C C . THR A 1 91 ? -1.636 3.680 3.139 1.00 91.81 91 THR A C 1
ATOM 723 O O . THR A 1 91 ? -2.367 4.659 3.286 1.00 91.81 91 THR A O 1
ATOM 726 N N . LEU A 1 92 ? -1.924 2.492 3.680 1.00 92.50 92 LEU A N 1
ATOM 727 C CA . LEU A 1 92 ? -3.099 2.257 4.521 1.00 92.50 92 LEU A CA 1
ATOM 728 C C . LEU A 1 92 ? -3.078 3.102 5.794 1.00 92.50 92 LEU A C 1
ATOM 730 O O . LEU A 1 92 ? -4.097 3.697 6.125 1.00 92.50 92 LEU A O 1
ATOM 734 N N . GLY A 1 93 ? -1.928 3.201 6.464 1.00 93.19 93 GLY A N 1
ATOM 735 C CA . GLY A 1 93 ? -1.747 4.038 7.649 1.00 93.19 93 GLY A CA 1
ATOM 736 C C . GLY A 1 93 ? -2.031 5.512 7.363 1.00 93.19 93 GLY A C 1
ATOM 737 O O . GLY A 1 93 ? -2.711 6.163 8.147 1.00 93.19 93 GLY A O 1
ATOM 738 N N . TYR A 1 94 ? -1.611 6.025 6.202 1.00 92.88 94 TYR A N 1
ATOM 739 C CA . TYR A 1 94 ? -1.967 7.377 5.764 1.00 92.88 94 TYR A CA 1
ATOM 740 C C . TYR A 1 94 ? -3.473 7.540 5.522 1.00 92.88 94 TYR A C 1
ATOM 742 O O . TYR A 1 94 ? -4.067 8.538 5.931 1.00 92.88 94 TYR A O 1
ATOM 750 N N . MET A 1 95 ? -4.115 6.571 4.865 1.00 92.62 95 MET A N 1
ATOM 751 C CA . MET A 1 95 ? -5.563 6.613 4.629 1.00 92.62 95 MET A CA 1
ATOM 752 C C . MET A 1 95 ? -6.365 6.543 5.932 1.00 92.62 95 MET A C 1
ATOM 754 O O . MET A 1 95 ? -7.356 7.259 6.067 1.00 92.62 95 MET A O 1
ATOM 758 N N . GLU A 1 96 ? -5.931 5.708 6.874 1.00 94.06 96 GLU A N 1
ATOM 759 C CA . GLU A 1 96 ? -6.485 5.604 8.224 1.00 94.06 96 GLU A CA 1
ATOM 760 C C . GLU A 1 96 ? -6.319 6.926 8.987 1.00 94.06 96 GLU A C 1
ATOM 762 O O . GLU A 1 96 ? -7.308 7.470 9.471 1.00 94.06 96 GLU A O 1
ATOM 767 N N . ALA A 1 97 ? -5.122 7.516 8.981 1.00 93.69 97 ALA A N 1
ATOM 768 C CA . ALA A 1 97 ? -4.846 8.787 9.647 1.00 93.69 97 ALA A CA 1
ATOM 769 C C . ALA A 1 97 ? -5.660 9.959 9.060 1.00 93.69 97 ALA A C 1
ATOM 771 O O . ALA A 1 97 ? -6.097 10.849 9.785 1.00 93.69 97 ALA A O 1
ATOM 772 N N . LYS A 1 98 ? -5.945 9.936 7.749 1.00 92.31 98 LYS A N 1
ATOM 773 C CA . LYS A 1 98 ? -6.869 10.876 7.083 1.00 92.31 98 LYS A CA 1
ATOM 774 C C . LYS A 1 98 ? -8.348 10.480 7.192 1.00 92.31 98 LYS A C 1
ATOM 776 O O . LYS A 1 98 ? -9.181 11.075 6.510 1.00 92.31 98 LYS A O 1
ATOM 781 N N . LYS A 1 99 ? -8.691 9.482 8.014 1.00 93.81 99 LYS A N 1
ATOM 782 C CA . LYS A 1 99 ? -10.065 9.016 8.279 1.00 93.81 99 LYS A CA 1
ATOM 783 C C . LYS A 1 99 ? -10.831 8.597 7.017 1.00 93.81 99 LYS A C 1
ATOM 785 O O . LYS A 1 99 ? -12.057 8.701 6.954 1.00 93.81 99 LYS A O 1
ATOM 790 N N . ARG A 1 100 ? -10.108 8.117 5.996 1.00 91.50 100 ARG A N 1
ATOM 791 C CA . ARG A 1 100 ? -10.650 7.739 4.676 1.00 91.50 100 ARG A CA 1
ATOM 792 C C . AR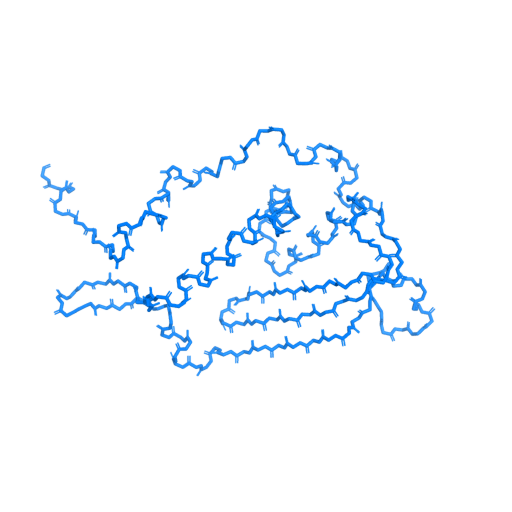G A 1 100 ? -11.196 6.312 4.622 1.00 91.50 100 ARG A C 1
ATOM 794 O O . ARG A 1 100 ? -11.736 5.927 3.591 1.00 91.50 100 ARG A O 1
ATOM 801 N N . LEU A 1 101 ? -11.016 5.519 5.680 1.00 93.81 101 LEU A N 1
ATOM 802 C CA . LEU A 1 101 ? -11.391 4.105 5.725 1.00 93.81 101 LEU A CA 1
ATOM 803 C C . LEU A 1 101 ? -12.539 3.902 6.719 1.00 93.81 101 LEU A C 1
ATOM 805 O O . LEU A 1 101 ? -12.352 3.976 7.933 1.00 93.81 101 LEU A O 1
ATOM 809 N N . LYS A 1 102 ? -13.738 3.652 6.193 1.00 95.94 102 LYS A N 1
ATOM 810 C CA . LYS A 1 102 ? -14.972 3.475 6.967 1.00 95.94 102 LYS A CA 1
ATOM 811 C C . LYS A 1 102 ? -15.423 2.025 6.993 1.00 95.94 102 LYS A C 1
ATOM 813 O O . LYS A 1 102 ? -15.071 1.242 6.107 1.00 95.94 102 LYS A O 1
ATOM 818 N N . LYS A 1 103 ? -16.215 1.658 8.001 1.00 96.56 103 LYS A N 1
ATOM 819 C CA . LYS A 1 103 ? -16.793 0.315 8.118 1.00 96.56 103 LYS A CA 1
ATOM 820 C C . LYS A 1 103 ? -17.460 -0.107 6.802 1.00 96.56 103 LYS A C 1
ATOM 822 O O . LYS A 1 103 ? -18.098 0.694 6.124 1.00 96.56 103 LYS A O 1
ATOM 827 N N . SER A 1 104 ? -17.286 -1.375 6.443 1.00 95.88 104 SER A N 1
ATOM 828 C CA . SER A 1 104 ? -17.785 -2.000 5.212 1.00 95.88 104 SER A CA 1
ATOM 829 C C . SER A 1 104 ? -17.135 -1.506 3.913 1.00 95.88 104 SER A C 1
ATOM 831 O O . SER A 1 104 ? -17.471 -2.011 2.840 1.00 95.88 104 SER A O 1
ATOM 833 N N . ASN A 1 105 ? -16.185 -0.562 3.959 1.00 94.81 105 ASN A N 1
ATOM 834 C CA . ASN A 1 105 ? -15.401 -0.208 2.777 1.00 94.81 105 ASN A CA 1
ATOM 835 C C . ASN A 1 105 ? -14.615 -1.423 2.277 1.00 94.81 105 ASN A C 1
ATOM 837 O O . ASN A 1 105 ? -14.100 -2.223 3.063 1.00 94.81 105 ASN A O 1
ATOM 841 N N . LYS A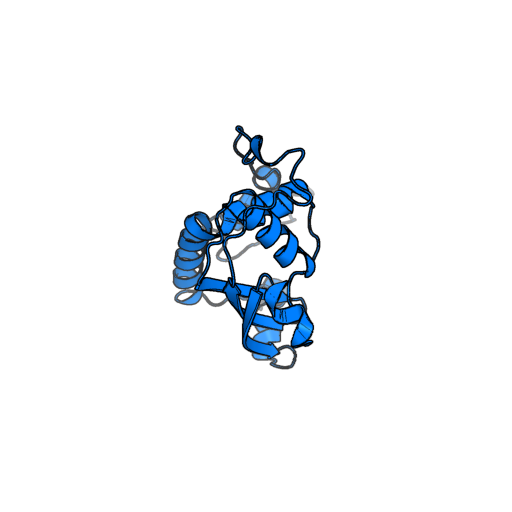 1 106 ? -14.498 -1.532 0.952 1.00 93.44 106 LYS A N 1
ATOM 842 C CA . LYS A 1 106 ? -13.667 -2.539 0.295 1.00 93.44 106 LYS A CA 1
ATOM 843 C C . LYS A 1 106 ? -12.406 -1.877 -0.235 1.00 93.44 106 LYS A C 1
ATOM 845 O O . LYS A 1 106 ? -12.481 -0.857 -0.912 1.00 93.44 106 LYS A O 1
ATOM 850 N N . ILE A 1 107 ? -11.259 -2.471 0.061 1.00 91.06 107 ILE A N 1
ATOM 851 C CA . ILE A 1 107 ? -9.954 -1.991 -0.389 1.00 91.06 107 ILE A CA 1
ATOM 852 C C . ILE A 1 107 ? -9.406 -3.014 -1.375 1.00 91.06 107 ILE A C 1
ATOM 854 O O . ILE A 1 107 ? -9.184 -4.166 -1.000 1.00 91.06 107 ILE A O 1
ATOM 858 N N . LEU A 1 108 ? -9.169 -2.584 -2.615 1.00 87.69 108 LEU A N 1
ATOM 859 C CA . LEU A 1 108 ? -8.380 -3.341 -3.580 1.00 87.69 108 LEU A CA 1
ATOM 860 C C . LEU A 1 108 ? -6.909 -2.958 -3.422 1.00 87.69 108 LEU A C 1
ATOM 862 O O . LEU A 1 108 ? -6.505 -1.837 -3.721 1.00 87.69 108 LEU A O 1
ATOM 866 N N . MET A 1 109 ? -6.109 -3.907 -2.962 1.00 86.12 109 MET A N 1
ATOM 867 C CA . MET A 1 109 ? -4.663 -3.795 -2.874 1.00 86.12 109 MET A CA 1
ATOM 868 C C . MET A 1 109 ? -4.047 -4.540 -4.057 1.00 86.12 109 MET A C 1
ATOM 870 O O . MET A 1 109 ? -4.098 -5.767 -4.114 1.00 86.12 109 MET A O 1
ATOM 874 N N . SER A 1 110 ? -3.491 -3.780 -4.998 1.00 79.25 110 SER A N 1
ATOM 875 C CA . SER A 1 110 ? -2.792 -4.294 -6.179 1.00 79.25 110 SER A CA 1
ATOM 876 C C . SER A 1 110 ? -1.296 -4.057 -6.032 1.00 79.25 110 SER A C 1
ATOM 878 O O . SER A 1 110 ? -0.883 -2.910 -5.866 1.00 79.25 110 SER A O 1
ATOM 880 N N . GLY A 1 111 ? -0.486 -5.114 -6.106 1.00 73.38 111 GLY A N 1
ATOM 881 C CA . GLY A 1 111 ? 0.961 -4.999 -5.952 1.00 73.38 111 GLY A CA 1
ATOM 882 C C . GLY A 1 111 ? 1.778 -5.729 -6.991 1.00 73.38 111 GLY A C 1
ATOM 883 O O . GLY A 1 111 ? 1.590 -6.923 -7.208 1.00 73.38 111 GLY A O 1
ATOM 884 N N . PHE A 1 112 ? 2.723 -4.991 -7.572 1.00 72.00 112 PHE A N 1
ATOM 885 C CA . PHE A 1 112 ? 3.706 -5.473 -8.532 1.00 72.00 112 PHE A CA 1
ATOM 886 C C . PHE A 1 112 ? 5.033 -5.705 -7.813 1.00 72.00 112 PHE A C 1
ATOM 888 O O . PHE A 1 112 ? 5.572 -4.802 -7.175 1.00 72.00 112 PHE A O 1
ATOM 895 N N . GLY A 1 113 ? 5.536 -6.931 -7.882 1.00 64.00 113 GLY A N 1
ATOM 896 C CA . GLY A 1 113 ? 6.837 -7.312 -7.349 1.00 64.00 113 GLY A CA 1
ATOM 897 C C . GLY A 1 113 ? 7.818 -7.648 -8.466 1.00 64.00 113 GLY A C 1
ATOM 898 O O . GLY A 1 113 ? 7.415 -8.045 -9.562 1.00 64.00 113 GLY A O 1
ATOM 899 N N . ALA A 1 114 ? 9.111 -7.546 -8.158 1.00 62.38 114 ALA A N 1
ATOM 900 C CA . ALA A 1 114 ? 10.173 -7.994 -9.052 1.00 62.38 114 ALA A CA 1
ATOM 901 C C . ALA A 1 114 ? 9.964 -9.463 -9.485 1.00 62.38 114 ALA A C 1
ATOM 903 O O . ALA A 1 114 ? 9.537 -10.306 -8.685 1.00 62.38 114 ALA A O 1
ATOM 904 N N . GLY A 1 115 ? 10.264 -9.756 -10.756 1.00 57.31 115 GLY A N 1
ATOM 905 C CA . GLY A 1 115 ? 10.046 -11.069 -11.377 1.00 57.31 115 GLY A CA 1
ATOM 906 C C . GLY A 1 115 ? 8.612 -11.310 -11.864 1.00 57.31 115 GLY A C 1
ATOM 907 O O . GLY A 1 115 ? 8.109 -12.422 -11.723 1.00 57.31 115 GLY A O 1
ATOM 908 N N . PHE A 1 116 ? 7.939 -10.267 -12.373 1.00 63.75 116 PHE A N 1
ATOM 909 C CA . PHE A 1 116 ? 6.578 -10.325 -12.936 1.00 63.75 116 PHE A CA 1
ATOM 910 C C . PHE A 1 116 ? 5.557 -10.994 -12.003 1.00 63.75 116 PHE A C 1
ATOM 912 O O . PHE A 1 116 ? 4.758 -11.853 -12.393 1.00 63.75 116 PHE A O 1
ATOM 919 N N . LYS A 1 117 ? 5.611 -10.603 -10.726 1.00 64.38 117 LYS A N 1
ATOM 920 C CA . LYS A 1 117 ? 4.701 -11.082 -9.681 1.00 64.38 117 LYS A CA 1
ATOM 921 C C . LYS A 1 117 ? 3.618 -10.045 -9.469 1.00 64.38 117 LYS A C 1
ATOM 923 O O . LYS A 1 117 ? 3.929 -8.882 -9.221 1.00 64.38 117 LYS A O 1
ATOM 928 N N . TYR A 1 118 ? 2.365 -10.476 -9.504 1.00 70.62 118 TYR A N 1
ATOM 929 C CA . TYR A 1 118 ? 1.231 -9.598 -9.261 1.00 70.62 118 TYR A CA 1
ATOM 930 C C . TYR A 1 118 ? 0.307 -10.188 -8.200 1.00 70.62 118 TYR A C 1
ATOM 932 O O . TYR A 1 118 ? -0.069 -11.358 -8.268 1.00 70.62 118 TYR A O 1
ATOM 940 N N . ASN A 1 119 ? -0.040 -9.379 -7.200 1.00 75.56 119 ASN A N 1
ATOM 941 C CA . ASN A 1 119 ? -0.969 -9.755 -6.140 1.00 75.56 119 ASN A CA 1
ATOM 942 C C . ASN A 1 119 ? -2.166 -8.806 -6.151 1.00 75.56 119 ASN A C 1
ATOM 944 O O . ASN A 1 119 ? -1.987 -7.592 -6.063 1.00 75.56 119 ASN A O 1
ATOM 948 N N . ASN A 1 120 ? -3.367 -9.378 -6.181 1.00 81.12 120 ASN A N 1
ATOM 949 C CA . ASN A 1 120 ? -4.623 -8.684 -5.938 1.00 81.12 120 ASN A CA 1
ATOM 950 C C . ASN A 1 120 ? -5.221 -9.184 -4.639 1.00 81.12 120 ASN A C 1
ATOM 952 O O . ASN A 1 120 ? -5.478 -10.379 -4.475 1.00 81.12 120 ASN A O 1
ATOM 956 N N . ILE A 1 121 ? -5.468 -8.262 -3.722 1.00 88.50 121 ILE A N 1
ATOM 957 C CA . ILE A 1 121 ? -6.047 -8.574 -2.426 1.00 88.50 121 ILE A CA 1
ATOM 958 C C . ILE A 1 121 ? -7.236 -7.658 -2.200 1.00 88.50 121 ILE A C 1
ATOM 960 O O . ILE A 1 121 ? -7.117 -6.441 -2.314 1.00 88.50 121 ILE A O 1
ATOM 964 N N . VAL A 1 122 ? -8.380 -8.245 -1.866 1.00 90.81 122 VAL A N 1
ATOM 965 C CA . VAL A 1 122 ? -9.570 -7.496 -1.471 1.00 90.81 122 VAL A CA 1
ATOM 966 C C . VAL A 1 122 ? -9.744 -7.622 0.031 1.00 90.81 122 VAL A C 1
ATOM 968 O O . VAL A 1 122 ? -9.967 -8.719 0.555 1.00 90.81 122 VAL A O 1
ATOM 971 N N . TRP A 1 123 ? -9.678 -6.482 0.707 1.00 94.19 123 TRP A N 1
ATOM 972 C CA . TRP A 1 123 ? -9.944 -6.351 2.133 1.00 94.19 123 TRP A CA 1
ATOM 973 C C . TRP A 1 123 ? -11.300 -5.694 2.369 1.00 94.19 123 TRP A C 1
ATOM 975 O O . TRP A 1 123 ? -11.711 -4.817 1.614 1.00 94.19 123 TRP A O 1
ATOM 985 N N . GLU A 1 124 ? -11.973 -6.091 3.440 1.00 96.31 124 GLU A N 1
ATOM 986 C CA . GLU A 1 124 ? -13.140 -5.409 3.996 1.00 96.31 124 GLU A CA 1
ATOM 987 C C . GLU A 1 124 ? -12.750 -4.733 5.313 1.00 96.31 124 GLU A C 1
ATOM 989 O O . GLU A 1 124 ? -12.153 -5.365 6.188 1.00 96.31 124 GLU A O 1
ATOM 994 N N . VAL A 1 125 ? -13.093 -3.456 5.456 1.00 96.94 125 VAL A N 1
ATOM 995 C CA . VAL A 1 125 ? -12.879 -2.677 6.677 1.00 96.94 125 VAL A CA 1
ATOM 996 C C . VAL A 1 125 ? -13.963 -3.025 7.698 1.00 96.94 125 VAL A C 1
ATOM 998 O O . VAL A 1 125 ? -15.154 -2.887 7.426 1.00 96.94 125 VAL A O 1
ATOM 1001 N N . LEU A 1 126 ? -13.571 -3.478 8.889 1.00 96.56 126 LEU A N 1
ATOM 1002 C CA . LEU A 1 126 ? -14.508 -4.004 9.893 1.00 96.56 126 LEU A CA 1
ATOM 1003 C C . LEU A 1 126 ? -15.110 -2.930 10.812 1.00 96.56 126 LEU A C 1
ATOM 1005 O O . LEU A 1 126 ? -16.141 -3.165 11.445 1.00 96.56 126 LEU A O 1
ATOM 1009 N N . LYS A 1 127 ? -14.477 -1.758 10.882 1.00 95.38 127 LYS A N 1
ATOM 1010 C CA . LYS A 1 127 ? -14.873 -0.615 11.712 1.00 95.38 127 LYS A CA 1
ATOM 1011 C C . LYS A 1 127 ? -14.289 0.675 11.151 1.00 95.38 127 LYS A C 1
ATOM 1013 O O . LYS A 1 127 ? -13.334 0.617 10.386 1.00 95.38 127 LYS A O 1
ATOM 1018 N N . ASP A 1 128 ? -14.841 1.813 11.546 1.00 96.44 128 ASP A N 1
ATOM 1019 C CA . ASP A 1 128 ? -14.271 3.110 11.191 1.00 96.44 128 ASP A CA 1
ATOM 1020 C C . ASP A 1 128 ? -12.843 3.228 11.725 1.00 96.44 128 ASP A C 1
ATOM 1022 O O . ASP A 1 128 ? -12.576 2.898 12.881 1.00 96.44 128 ASP A O 1
ATOM 1026 N N . LEU A 1 129 ? -11.932 3.646 10.848 1.00 95.06 129 LEU A N 1
ATOM 1027 C CA . LEU A 1 129 ? -10.517 3.789 11.151 1.00 95.06 129 LEU A CA 1
ATOM 1028 C C . LEU A 1 129 ? -10.139 5.271 11.118 1.00 95.06 129 LEU A C 1
ATOM 1030 O O . LEU A 1 129 ? -10.373 5.956 10.118 1.00 95.06 129 LEU A O 1
ATOM 1034 N N . ASP A 1 130 ? -9.565 5.750 12.215 1.00 94.56 130 ASP A N 1
ATOM 1035 C CA . ASP A 1 130 ? -9.203 7.153 12.425 1.00 94.56 130 ASP A CA 1
ATOM 1036 C C . ASP A 1 130 ? -7.914 7.342 13.246 1.00 94.56 130 ASP A C 1
ATOM 1038 O O . ASP A 1 130 ? -7.616 8.450 13.697 1.00 94.56 130 ASP A O 1
ATOM 1042 N N . ASP A 1 131 ? -7.132 6.272 13.413 1.00 92.50 131 ASP A N 1
ATOM 1043 C CA . ASP A 1 131 ? -5.870 6.288 14.148 1.00 92.50 131 ASP A CA 1
ATOM 1044 C C . ASP A 1 131 ? -4.763 6.982 13.338 1.00 92.50 131 ASP A C 1
ATOM 1046 O O . ASP A 1 131 ? -4.404 6.570 12.232 1.00 92.50 131 ASP A O 1
ATOM 1050 N N . ALA A 1 132 ? -4.168 8.032 13.899 1.00 89.56 132 ALA A N 1
ATOM 1051 C CA . ALA A 1 132 ? -3.085 8.741 13.231 1.00 89.56 132 ALA A CA 1
ATOM 1052 C C . ALA A 1 132 ? -1.781 7.915 13.137 1.00 89.56 132 ALA A C 1
ATOM 1054 O O . ALA A 1 132 ? -0.922 8.222 12.309 1.00 89.56 132 ALA A O 1
ATOM 1055 N N . ASN A 1 133 ? -1.641 6.835 13.919 1.00 89.25 133 ASN A N 1
ATOM 1056 C CA . ASN A 1 133 ? -0.509 5.905 13.901 1.00 89.25 133 ASN A CA 1
ATOM 1057 C C . ASN A 1 133 ? 0.860 6.635 13.922 1.00 89.25 133 ASN A C 1
ATOM 1059 O O . ASN A 1 133 ? 1.052 7.638 14.609 1.00 89.25 133 ASN A O 1
ATOM 1063 N N . VAL A 1 134 ? 1.818 6.149 13.125 1.00 91.19 134 VAL A N 1
ATOM 1064 C CA . VAL A 1 134 ? 3.166 6.715 12.928 1.00 91.19 134 VAL A CA 1
ATOM 1065 C C . VAL A 1 134 ? 3.180 8.079 12.222 1.00 91.19 134 VAL A C 1
ATOM 1067 O O . VAL A 1 134 ? 4.253 8.612 11.967 1.00 91.19 134 VAL A O 1
ATOM 1070 N N . LEU A 1 135 ? 2.013 8.620 11.859 1.00 90.88 135 LEU A N 1
ATOM 1071 C CA . LEU A 1 135 ? 1.852 9.933 11.230 1.00 90.88 135 LEU A CA 1
ATOM 1072 C C . LEU A 1 135 ? 1.282 10.974 12.208 1.00 90.88 135 LEU A C 1
ATOM 1074 O O . LEU A 1 135 ? 1.024 12.100 11.800 1.00 90.88 135 LEU A O 1
ATOM 1078 N N . LYS A 1 136 ? 1.053 10.632 13.484 1.00 93.69 136 LYS A N 1
ATOM 1079 C CA . LYS A 1 136 ? 0.386 11.504 14.472 1.00 93.69 136 LYS A CA 1
ATOM 1080 C C . LYS A 1 136 ? 1.022 12.888 14.631 1.00 93.69 136 LYS A C 1
ATOM 1082 O O . LYS A 1 136 ? 0.314 13.854 14.887 1.00 93.69 136 LYS A O 1
ATOM 1087 N N . ASP A 1 137 ? 2.334 12.975 14.483 1.00 93.62 137 ASP A N 1
ATOM 1088 C CA . ASP A 1 137 ? 3.134 14.195 14.593 1.00 93.62 137 ASP A CA 1
ATOM 1089 C C . ASP A 1 137 ? 3.032 15.115 13.368 1.00 93.62 137 ASP A C 1
ATOM 1091 O O . ASP A 1 137 ? 3.307 16.307 13.471 1.00 93.62 137 ASP A O 1
ATOM 1095 N N . CYS A 1 138 ? 2.650 14.580 12.208 1.00 89.94 138 CYS A N 1
ATOM 1096 C CA . CYS A 1 138 ? 2.753 15.298 10.942 1.00 89.94 138 CYS A CA 1
ATOM 1097 C C . CYS A 1 138 ? 1.520 15.193 10.040 1.00 89.94 138 CYS A C 1
ATOM 1099 O O . CYS A 1 138 ? 1.467 15.880 9.030 1.00 89.94 138 CYS A O 1
ATOM 1101 N N . ILE A 1 139 ? 0.505 14.390 10.362 1.00 91.75 139 ILE A N 1
ATOM 1102 C CA . ILE A 1 139 ? -0.599 14.101 9.435 1.00 91.75 139 ILE A CA 1
ATOM 1103 C C . ILE A 1 139 ? -1.325 15.361 8.949 1.00 91.75 139 ILE A C 1
ATOM 1105 O O . ILE A 1 139 ? -1.735 15.414 7.789 1.00 91.75 139 ILE A O 1
ATOM 1109 N N . GLU A 1 140 ? -1.449 16.384 9.792 1.00 91.06 140 GLU A N 1
ATOM 1110 C CA . GLU A 1 140 ? -2.117 17.643 9.450 1.00 91.06 140 GLU A CA 1
ATOM 1111 C C . GLU A 1 140 ? -1.329 18.496 8.446 1.00 91.06 140 GLU A C 1
ATOM 1113 O O . GLU A 1 140 ? -1.937 19.218 7.663 1.00 91.06 140 GLU A O 1
ATOM 1118 N N . SER A 1 141 ? 0.001 18.358 8.376 1.00 88.19 141 SER A N 1
ATOM 1119 C CA . SER A 1 141 ? 0.828 19.071 7.388 1.00 88.19 141 SER A CA 1
ATOM 1120 C C . SER A 1 141 ? 0.838 18.413 6.005 1.00 88.19 141 SER A C 1
ATOM 1122 O O . SER A 1 141 ? 1.440 18.939 5.070 1.00 88.19 141 SER A O 1
ATOM 1124 N N . TYR A 1 142 ? 0.170 17.264 5.856 1.00 85.88 142 TYR A N 1
ATOM 1125 C CA . TYR A 1 142 ? 0.052 16.550 4.590 1.00 85.88 142 TYR A CA 1
ATOM 1126 C C . TYR A 1 142 ? -1.304 16.795 3.902 1.00 85.88 142 TYR A C 1
ATOM 1128 O O . TYR A 1 142 ? -2.349 16.678 4.552 1.00 85.88 142 TYR A O 1
ATOM 1136 N N . PRO A 1 143 ? -1.334 16.946 2.563 1.00 83.94 143 PRO A N 1
ATOM 1137 C CA . PRO A 1 143 ? -0.175 17.018 1.669 1.00 83.94 143 PRO A CA 1
ATOM 1138 C C . PRO A 1 143 ? 0.570 18.363 1.806 1.00 83.94 143 PRO A C 1
ATOM 1140 O O . PRO A 1 143 ? -0.066 19.361 2.129 1.00 83.94 143 PRO A O 1
ATOM 1143 N N . PRO A 1 144 ? 1.889 18.409 1.552 1.00 79.25 144 PRO A N 1
ATOM 1144 C CA . PRO A 1 144 ? 2.651 19.656 1.606 1.00 79.25 144 PRO A CA 1
ATOM 1145 C C . PRO A 1 144 ? 2.149 20.678 0.568 1.00 79.25 144 PRO A C 1
ATOM 1147 O O . PRO A 1 144 ? 1.765 20.305 -0.540 1.00 79.25 144 PRO A O 1
ATOM 1150 N N . ASN A 1 145 ? 2.178 21.968 0.931 1.00 66.62 145 ASN A N 1
ATOM 1151 C CA . ASN A 1 145 ? 1.595 23.075 0.151 1.00 66.62 145 ASN A CA 1
ATOM 1152 C C . ASN A 1 145 ? 2.305 23.379 -1.180 1.00 66.62 145 ASN A C 1
ATOM 1154 O O . ASN A 1 145 ? 1.697 23.993 -2.052 1.00 66.62 145 ASN A O 1
ATOM 1158 N N . ASN A 1 146 ? 3.556 22.946 -1.359 1.00 56.81 146 ASN A N 1
ATOM 1159 C CA . ASN A 1 146 ? 4.275 23.117 -2.618 1.00 56.81 146 ASN A CA 1
ATOM 1160 C C . ASN A 1 146 ? 4.225 21.832 -3.432 1.00 56.81 146 ASN A C 1
ATOM 1162 O O . ASN A 1 146 ? 4.601 20.759 -2.955 1.00 56.81 146 ASN A O 1
ATOM 1166 N N . THR A 1 147 ? 3.772 21.986 -4.675 1.00 57.09 147 THR A N 1
ATOM 1167 C CA . THR A 1 147 ? 3.879 21.041 -5.780 1.00 57.09 147 THR A CA 1
ATOM 1168 C C . THR A 1 147 ? 5.150 20.218 -5.618 1.00 57.09 147 THR A C 1
ATOM 1170 O O . THR A 1 147 ? 6.250 20.757 -5.710 1.00 57.09 147 THR A O 1
ATOM 1173 N N . LEU A 1 148 ? 5.000 18.918 -5.350 1.00 56.72 148 LEU A N 1
ATOM 1174 C CA . LEU A 1 148 ? 6.081 17.943 -5.463 1.00 56.72 148 LEU A CA 1
ATOM 1175 C C . LEU A 1 148 ? 6.471 17.879 -6.944 1.00 56.72 148 LEU A C 1
ATOM 1177 O O . LEU A 1 148 ? 6.091 16.950 -7.655 1.00 56.72 148 LEU A O 1
ATOM 1181 N N . GLY A 1 149 ? 7.157 18.918 -7.425 1.00 57.16 149 GLY A N 1
ATOM 1182 C CA . GLY A 1 149 ? 7.883 18.897 -8.675 1.00 57.16 149 GLY A CA 1
ATOM 1183 C C . GLY A 1 149 ? 8.847 17.744 -8.529 1.00 57.16 149 GLY A C 1
ATOM 1184 O O . GLY A 1 149 ? 9.732 17.772 -7.677 1.00 57.16 149 GLY A O 1
ATOM 1185 N N . ASN A 1 150 ? 8.570 16.659 -9.241 1.00 60.62 150 ASN A N 1
ATOM 1186 C CA . ASN A 1 150 ? 9.410 15.487 -9.153 1.00 60.62 150 ASN A CA 1
ATOM 1187 C C . ASN A 1 150 ? 10.811 15.933 -9.624 1.00 60.62 150 ASN A C 1
ATOM 1189 O O . ASN A 1 150 ? 10.932 16.339 -10.777 1.00 60.62 150 ASN A O 1
ATOM 1193 N N . PRO A 1 151 ? 11.852 15.896 -8.769 1.00 59.69 151 PRO A N 1
ATOM 1194 C CA . PRO A 1 151 ? 13.181 16.426 -9.101 1.00 59.69 151 PRO A CA 1
ATOM 1195 C C . PRO A 1 151 ? 13.832 15.647 -10.250 1.00 59.69 151 PRO A C 1
ATOM 1197 O O . PRO A 1 151 ? 14.756 16.108 -10.908 1.00 59.69 151 PRO A O 1
ATOM 1200 N N . PHE A 1 152 ? 13.310 14.454 -10.531 1.00 57.09 152 PHE A N 1
ATOM 1201 C CA . PHE A 1 152 ? 13.687 13.637 -11.669 1.00 57.09 152 PHE A CA 1
ATOM 1202 C C . PHE A 1 152 ? 12.995 14.070 -12.966 1.00 57.09 152 PHE A C 1
ATOM 1204 O O . PHE A 1 152 ? 13.389 13.604 -14.025 1.00 57.09 152 PHE A O 1
ATOM 1211 N N . MET A 1 153 ? 11.999 14.959 -12.935 1.00 59.12 153 MET A N 1
ATOM 1212 C CA . MET A 1 153 ? 11.357 15.462 -14.154 1.00 59.12 153 MET A CA 1
ATOM 1213 C C . MET A 1 153 ? 12.325 16.287 -14.987 1.00 59.12 153 MET A C 1
ATOM 1215 O O . MET A 1 153 ? 12.343 16.122 -16.194 1.00 59.12 153 MET A O 1
ATOM 1219 N N . GLU A 1 154 ? 13.196 17.097 -14.395 1.00 62.84 154 GLU A N 1
ATOM 1220 C CA . GLU A 1 154 ? 14.190 17.833 -15.190 1.00 62.84 154 GLU A CA 1
ATOM 1221 C C . GLU A 1 154 ? 15.157 16.884 -15.913 1.00 62.84 154 GLU A C 1
ATOM 1223 O O . GLU A 1 154 ? 15.497 17.101 -17.070 1.00 62.84 154 GLU A O 1
ATOM 1228 N N . LYS A 1 155 ? 15.531 15.770 -15.271 1.00 62.53 155 LYS A N 1
ATOM 1229 C CA . LYS A 1 155 ? 16.499 14.805 -15.815 1.00 62.53 155 LYS A CA 1
ATOM 1230 C C . LYS A 1 155 ? 15.887 13.724 -16.715 1.00 62.53 155 LYS A C 1
ATOM 1232 O O . LYS A 1 155 ? 16.570 13.200 -17.590 1.00 62.53 155 LYS A O 1
ATOM 1237 N N . TYR A 1 156 ? 14.635 13.349 -16.475 1.00 56.81 156 TYR A N 1
ATOM 1238 C CA . TYR A 1 156 ? 13.988 12.185 -17.088 1.00 56.81 156 TYR A CA 1
ATOM 1239 C C . TYR A 1 156 ? 12.615 12.495 -17.695 1.00 56.81 156 TYR A C 1
ATOM 1241 O O . TYR A 1 156 ? 11.917 11.569 -18.103 1.00 56.81 156 TYR A O 1
ATOM 1249 N N . SER A 1 157 ? 12.209 13.769 -17.786 1.00 58.81 157 SER A N 1
ATOM 1250 C CA . SER A 1 157 ? 10.973 14.167 -18.489 1.00 58.81 157 SER A CA 1
ATOM 1251 C C . SER A 1 157 ? 10.954 13.697 -19.936 1.00 58.81 157 SER A C 1
ATOM 1253 O O . SER A 1 157 ? 9.869 13.391 -20.423 1.00 58.81 157 SER A O 1
ATOM 1255 N N . TRP A 1 158 ? 12.127 13.548 -20.565 1.00 56.50 158 TRP A N 1
ATOM 1256 C CA . TRP A 1 158 ? 12.277 12.968 -21.896 1.00 56.50 158 TRP A CA 1
ATOM 1257 C C . TRP A 1 158 ? 11.571 11.614 -22.025 1.00 56.50 158 TRP A C 1
ATOM 1259 O O . TRP A 1 158 ? 10.967 11.371 -23.053 1.00 56.50 158 TRP A O 1
ATOM 1269 N N . LEU A 1 159 ? 11.511 10.773 -20.980 1.00 49.91 159 LEU A N 1
ATOM 1270 C CA . LEU A 1 159 ? 10.771 9.497 -21.015 1.00 49.91 159 LEU A CA 1
ATOM 1271 C C . LEU A 1 159 ? 9.276 9.651 -21.350 1.00 49.91 159 LEU A C 1
ATOM 1273 O O . LEU A 1 159 ? 8.648 8.685 -21.777 1.00 49.91 159 LEU A O 1
ATOM 1277 N N . ASN A 1 160 ? 8.704 10.834 -21.121 1.00 50.16 160 ASN A N 1
ATOM 1278 C CA . ASN A 1 160 ? 7.303 11.149 -21.397 1.00 50.16 160 ASN A CA 1
ATOM 1279 C C . ASN A 1 160 ? 7.110 11.913 -22.716 1.00 50.16 160 ASN A C 1
ATOM 1281 O O . ASN A 1 160 ? 5.982 12.286 -23.029 1.00 50.16 160 ASN A O 1
ATOM 1285 N N . ASP A 1 161 ? 8.182 12.168 -23.463 1.00 51.31 161 ASP A N 1
ATOM 1286 C CA . ASP A 1 161 ? 8.132 12.875 -24.735 1.00 51.31 161 ASP A CA 1
ATOM 1287 C C . ASP A 1 161 ? 7.471 11.981 -25.799 1.00 51.31 161 ASP A C 1
ATOM 1289 O O . ASP A 1 161 ? 7.859 10.823 -25.996 1.00 51.31 161 ASP A O 1
ATOM 1293 N N . GLU A 1 162 ? 6.438 12.487 -26.482 1.00 46.59 162 GLU A N 1
ATOM 1294 C CA . GLU A 1 162 ? 5.648 11.706 -27.451 1.00 46.59 162 GLU A CA 1
ATOM 1295 C C . GLU A 1 162 ? 6.502 11.174 -28.610 1.00 46.59 162 GLU A C 1
ATOM 1297 O O . GLU A 1 162 ? 6.167 10.151 -29.220 1.00 46.59 162 GLU A O 1
ATOM 1302 N N . CYS A 1 163 ? 7.635 11.835 -28.860 1.00 41.03 163 CYS A N 1
ATOM 1303 C CA . CYS A 1 163 ? 8.599 11.502 -29.898 1.00 41.03 163 CYS A CA 1
ATOM 1304 C C . CYS A 1 163 ? 9.381 10.205 -29.617 1.00 41.03 163 CYS A C 1
ATOM 1306 O O . CYS A 1 163 ? 9.882 9.569 -30.545 1.00 41.03 163 CYS A O 1
ATOM 1308 N N . LEU A 1 164 ? 9.430 9.724 -28.369 1.00 40.75 164 LEU A N 1
ATOM 1309 C CA . LEU A 1 164 ? 10.188 8.522 -27.995 1.00 40.75 164 LEU A CA 1
ATOM 1310 C C . LEU A 1 164 ? 9.409 7.227 -28.194 1.00 40.75 164 LEU A C 1
ATOM 1312 O O . LEU A 1 164 ? 9.373 6.326 -27.357 1.00 40.75 164 LEU A O 1
ATOM 1316 N N . SER A 1 165 ? 8.841 7.093 -29.386 1.00 41.59 165 SER A N 1
ATOM 1317 C CA . SER A 1 165 ? 8.528 5.774 -29.923 1.00 41.59 165 SER A CA 1
ATOM 1318 C C . SER A 1 165 ? 9.780 5.035 -30.439 1.00 41.59 165 SER A C 1
ATOM 1320 O O . SER A 1 165 ? 9.653 3.870 -30.823 1.00 41.59 165 SER A O 1
ATOM 1322 N N . PHE A 1 166 ? 10.964 5.660 -30.363 1.00 36.75 166 PHE A N 1
ATOM 1323 C CA . PHE A 1 166 ? 12.305 5.072 -30.460 1.00 36.75 166 PHE A CA 1
ATOM 1324 C C . PHE A 1 166 ? 13.314 6.035 -29.794 1.00 36.75 166 PHE A C 1
ATOM 1326 O O . PHE A 1 166 ? 13.284 7.226 -30.087 1.00 36.75 166 PHE A O 1
ATOM 1333 N N . VAL A 1 167 ? 14.194 5.556 -28.906 1.00 39.84 167 VAL A N 1
ATOM 1334 C CA . VAL A 1 167 ? 15.310 6.360 -28.366 1.00 39.84 167 VAL A CA 1
ATOM 1335 C C . VAL A 1 167 ? 16.574 5.955 -29.111 1.00 39.84 167 VAL A C 1
ATOM 1337 O O . VAL A 1 167 ? 17.011 4.814 -28.990 1.00 39.84 167 VAL A O 1
ATOM 1340 N N . ARG A 1 168 ? 17.163 6.886 -29.864 1.00 37.47 168 ARG A N 1
ATOM 1341 C CA . ARG A 1 168 ? 18.476 6.734 -30.499 1.00 37.47 168 ARG A CA 1
ATOM 1342 C C . ARG A 1 168 ? 19.436 7.669 -29.771 1.00 37.47 168 ARG A C 1
ATOM 1344 O O . ARG A 1 168 ? 19.236 8.878 -29.797 1.00 37.47 168 ARG A O 1
ATOM 1351 N N . LEU A 1 169 ? 20.427 7.121 -29.073 1.00 38.69 169 LEU A N 1
ATOM 1352 C CA . LEU A 1 169 ? 21.486 7.925 -28.464 1.00 38.69 169 LEU A CA 1
ATOM 1353 C C . LEU A 1 169 ? 22.633 8.011 -29.462 1.00 38.69 169 LEU A C 1
ATOM 1355 O O . LEU A 1 169 ? 23.345 7.033 -29.677 1.00 38.69 169 LEU A O 1
ATOM 1359 N N . ASP A 1 170 ? 22.767 9.170 -30.097 1.00 36.81 170 ASP A N 1
ATOM 1360 C CA . ASP A 1 170 ? 23.904 9.460 -30.957 1.00 36.81 170 ASP A CA 1
ATOM 1361 C C . ASP A 1 170 ? 25.070 9.970 -30.105 1.00 36.81 170 ASP A C 1
ATOM 1363 O O . ASP A 1 170 ? 25.043 11.073 -29.561 1.00 36.81 170 ASP A O 1
ATOM 1367 N N . VAL A 1 171 ? 26.085 9.125 -29.952 1.00 42.12 171 VAL A N 1
ATOM 1368 C CA . VAL A 1 171 ? 27.291 9.414 -29.164 1.00 42.12 171 VAL A CA 1
ATOM 1369 C C . VAL A 1 171 ? 28.371 10.097 -30.010 1.00 42.12 171 VAL A C 1
ATOM 1371 O O . VAL A 1 171 ? 29.411 10.481 -29.477 1.00 42.12 171 VAL A O 1
ATOM 1374 N N . SER A 1 172 ? 28.138 10.284 -31.315 1.00 39.53 172 SER A N 1
ATOM 1375 C CA . SER A 1 172 ? 29.106 10.909 -32.223 1.00 39.53 172 SER A CA 1
ATOM 1376 C C . SER A 1 172 ? 29.285 12.413 -31.986 1.00 39.53 172 SER A C 1
ATOM 1378 O O . SER A 1 172 ? 30.299 12.974 -32.390 1.00 39.53 172 SER A O 1
ATOM 1380 N N . GLN A 1 173 ? 28.367 13.053 -31.254 1.00 43.84 173 GLN A N 1
ATOM 1381 C CA . GLN A 1 173 ? 28.466 14.466 -30.864 1.00 43.84 173 GLN A CA 1
ATOM 1382 C C . GLN A 1 173 ? 29.166 14.712 -29.514 1.00 43.84 173 GLN A C 1
ATOM 1384 O O . GLN A 1 173 ? 29.259 15.857 -29.086 1.00 43.84 173 GLN A O 1
ATOM 1389 N N . ILE A 1 174 ? 29.659 13.673 -28.825 1.00 38.88 174 ILE A N 1
ATOM 1390 C CA . ILE A 1 174 ? 30.361 13.831 -27.532 1.00 38.88 174 ILE A CA 1
ATOM 1391 C C . ILE A 1 174 ? 31.886 13.980 -27.712 1.00 38.88 174 ILE A C 1
ATOM 1393 O O . ILE A 1 174 ? 32.569 14.421 -26.791 1.00 38.88 174 ILE A O 1
ATOM 1397 N N . PHE A 1 175 ? 32.428 13.683 -28.897 1.00 40.75 175 PHE A N 1
ATOM 1398 C CA . PHE A 1 175 ? 33.873 13.751 -29.169 1.00 40.75 175 PHE A CA 1
ATOM 1399 C C . PHE A 1 175 ? 34.237 14.516 -30.456 1.00 40.75 175 PHE A C 1
ATOM 1401 O O . PHE A 1 175 ? 35.149 14.104 -31.172 1.00 40.75 175 PHE A O 1
ATOM 1408 N N . ALA A 1 176 ? 33.557 15.631 -30.734 1.00 36.62 176 ALA A N 1
ATOM 1409 C CA . ALA A 1 176 ? 34.014 16.637 -31.698 1.00 36.62 176 ALA A CA 1
ATOM 1410 C C . ALA A 1 176 ? 34.352 17.946 -30.976 1.00 36.62 176 ALA A C 1
ATOM 1412 O O . ALA A 1 176 ? 33.548 18.349 -30.106 1.00 36.62 176 ALA A O 1
#

Sequence (176 aa):
MLFTNNRTLQHQAKLKLKHLVRTHIGSSDKAYECCIQLEDESGYLGFRLTKHLTKAAAIAFTMNLQDLAPKPSRMALHRFGNTSAAGFWYTLGYMEAKKRLKKSNKILMSGFGAGFKYNNIVWEVLKDLDDANVLKDCIESYPPNNTLGNPFMEKYSWLNDECLSFVRLDVSQIFA

pLDDT: mean 71.16, std 20.36, range [36.62, 96.94]

InterPro domains:
  IPR012392 Very-long-chain 3-ketoacyl-CoA synthase [PTHR31561] (71-144)
  IPR013601 FAE1/Type III polyketide synthase-like protein [PF08392] (1-71)
  IPR016039 Thiolase-like [G3DSA:3.40.47.10] (56-129)
  IPR016039 Thiolase-like [SSF53901] (18-125)

Radius of gyration: 21.13 Å; Cα contacts (8 Å, |Δi|>4): 205; chains: 1; bounding box: 52×42×58 Å

Nearest PDB structures (foldseek):
  7eqi-assembly1_A  TM=4.829E-01  e=1.397E-01  Streptomyces antibioticus
  4xs7-assembly1_B  TM=4.341E-01  e=6.684E-02  Streptomyces peucetius
  7eqi-assembly2_C  TM=4.818E-01  e=4.224E-01  Streptomyces antibioticus
  7eqi-assembly2_D  TM=4.340E-01  e=3.735E-01  Streptomyces antibioticus
  4lgw-assembly1_A  TM=1.772E-01  e=1.846E+00  Escherichia coli K-12

Solvent-accessible surface area (backbone atoms only — not comparable to full-atom values): 10659 Å² total; per-residue (Å²): 95,62,58,73,91,51,76,91,53,51,90,54,29,43,44,41,85,75,46,79,49,77,48,77,44,63,86,36,66,71,59,54,55,54,70,38,81,42,65,46,100,86,74,49,78,43,72,55,74,80,80,61,68,60,49,54,52,48,48,56,47,48,55,52,36,65,73,73,49,40,67,40,48,48,51,29,37,71,76,68,44,90,51,68,88,54,42,60,57,47,18,48,45,49,34,20,39,68,52,71,39,42,53,74,39,73,45,82,47,75,45,82,46,88,66,60,28,41,37,43,36,35,34,33,27,68,43,72,35,63,56,35,68,101,36,63,92,50,53,86,63,56,79,64,94,64,80,82,70,56,79,57,44,85,81,48,44,68,81,72,40,86,78,60,84,63,85,79,85,77,67,77,75,77,78,117

Secondary structure (DSSP, 8-state):
----S-GGGGGG-SEEEEEEEEEE-TT-HHHHGGG-EEE-TTS-EEE----SHHHHHHHHHHHHHHHHSHHHHHHHHHHH---GGGHHHHHHHHHHHTT-B-TT-EEEEEEEETTTEEEEEEEEE-S-B---GGGTTTGGGPSPSS----THHHHHGGGG-TTTTS-----TTS--

Mean predicted aligned error: 12.79 Å